Protein AF-0000000082831190 (afdb_homodimer)

Structure (mmCIF, N/CA/C/O backbone):
data_AF-0000000082831190-model_v1
#
loop_
_entity.id
_entity.type
_entity.pdbx_description
1 polymer 'DNA-binding transcriptional activator DecR'
#
loop_
_atom_site.group_PDB
_atom_site.id
_atom_site.type_symbol
_atom_site.label_atom_id
_atom_site.label_alt_id
_atom_site.label_comp_id
_atom_site.label_asym_id
_atom_site.label_entity_id
_atom_site.label_seq_id
_atom_site.pdbx_PDB_ins_code
_atom_site.Cartn_x
_atom_site.Cartn_y
_atom_site.Cartn_z
_atom_site.occupancy
_atom_site.B_iso_or_equiv
_atom_site.auth_seq_id
_atom_site.auth_comp_id
_atom_site.auth_asym_id
_atom_site.auth_atom_id
_atom_site.pdbx_PDB_model_num
ATOM 1 N N . MET A 1 1 ? 14.531 15.773 -10.727 1 67.56 1 MET A N 1
ATOM 2 C CA . MET A 1 1 ? 15 16.562 -9.594 1 67.56 1 MET A CA 1
ATOM 3 C C . MET A 1 1 ? 16.047 15.789 -8.789 1 67.56 1 MET A C 1
ATOM 5 O O . MET A 1 1 ? 15.914 14.578 -8.602 1 67.56 1 MET A O 1
ATOM 9 N N . GLU A 1 2 ? 17.109 16.469 -8.578 1 87.44 2 GLU A N 1
ATOM 10 C CA . GLU A 1 2 ? 18.141 15.836 -7.758 1 87.44 2 GLU A CA 1
ATOM 11 C C . GLU A 1 2 ? 17.859 16.031 -6.27 1 87.44 2 GLU A C 1
ATOM 13 O O . GLU A 1 2 ? 17.719 17.156 -5.801 1 87.44 2 GLU A O 1
ATOM 18 N N . LEU A 1 3 ? 17.625 14.977 -5.504 1 95.19 3 LEU A N 1
ATOM 19 C CA . LEU A 1 3 ? 17.344 15.008 -4.07 1 95.19 3 LEU A CA 1
ATOM 20 C C . LEU A 1 3 ? 18.641 14.945 -3.264 1 95.19 3 LEU A C 1
ATOM 22 O O . LEU A 1 3 ? 19.531 14.148 -3.568 1 95.19 3 LEU A O 1
ATOM 26 N N . ASP A 1 4 ? 18.75 15.82 -2.346 1 95.06 4 ASP A N 1
ATOM 27 C CA . ASP A 1 4 ? 19.922 15.719 -1.466 1 95.06 4 ASP A CA 1
ATOM 28 C C . ASP A 1 4 ? 19.578 14.953 -0.189 1 95.06 4 ASP A C 1
ATOM 30 O O . ASP A 1 4 ? 18.484 14.406 -0.064 1 95.06 4 ASP A O 1
ATOM 34 N N . ASP A 1 5 ? 20.531 14.906 0.715 1 95.44 5 ASP A N 1
ATOM 35 C CA . ASP A 1 5 ? 20.391 14.086 1.912 1 95.44 5 ASP A CA 1
ATOM 36 C C . ASP A 1 5 ? 19.234 14.578 2.787 1 95.44 5 ASP A C 1
ATOM 38 O O . ASP A 1 5 ? 18.531 13.781 3.4 1 95.44 5 ASP A O 1
ATOM 42 N N . PHE A 1 6 ? 19.094 15.859 2.857 1 96.56 6 PHE A N 1
ATOM 43 C CA . PHE A 1 6 ? 18.016 16.406 3.666 1 96.56 6 PHE A CA 1
ATOM 44 C C . PHE A 1 6 ? 16.656 16.031 3.088 1 96.56 6 PHE A C 1
ATOM 46 O O . PHE A 1 6 ? 15.727 15.688 3.828 1 96.56 6 PHE A O 1
ATOM 53 N N . ASP A 1 7 ? 16.547 16.125 1.741 1 97.62 7 ASP A N 1
ATOM 54 C CA . ASP A 1 7 ? 15.305 15.727 1.085 1 97.62 7 ASP A CA 1
ATOM 55 C C . ASP A 1 7 ? 14.938 14.289 1.432 1 97.62 7 ASP A C 1
ATOM 57 O O . ASP A 1 7 ? 13.781 13.992 1.74 1 97.62 7 ASP A O 1
ATOM 61 N N . LEU A 1 8 ? 15.945 13.461 1.396 1 97.81 8 LEU A N 1
ATOM 62 C CA . LEU A 1 8 ? 15.727 12.039 1.659 1 97.81 8 LEU A CA 1
ATOM 63 C C . LEU A 1 8 ? 15.297 11.82 3.104 1 97.81 8 LEU A C 1
ATOM 65 O O . LEU A 1 8 ? 14.398 11.008 3.369 1 97.81 8 LEU A O 1
ATOM 69 N N . GLN A 1 9 ? 15.883 12.484 4.004 1 97.62 9 GLN A N 1
ATOM 70 C CA . GLN A 1 9 ? 15.516 12.367 5.41 1 97.62 9 GLN A CA 1
ATOM 71 C C . GLN A 1 9 ? 14.094 12.875 5.648 1 97.62 9 GLN A C 1
ATOM 73 O O . GLN A 1 9 ? 13.352 12.297 6.445 1 97.62 9 GLN A O 1
ATOM 78 N N . ILE A 1 10 ? 13.781 13.93 4.984 1 98.25 10 ILE A N 1
ATOM 79 C CA . ILE A 1 10 ? 12.43 14.469 5.105 1 98.25 10 ILE A CA 1
ATOM 80 C C . ILE A 1 10 ? 11.422 13.461 4.57 1 98.25 10 ILE A C 1
ATOM 82 O O . ILE A 1 10 ? 10.398 13.203 5.207 1 98.25 10 ILE A O 1
ATOM 86 N N . LEU A 1 11 ? 11.734 12.883 3.428 1 98.5 11 LEU A N 1
ATOM 87 C CA . LEU A 1 11 ? 10.852 11.875 2.854 1 98.5 11 LEU A CA 1
ATOM 88 C C . LEU A 1 11 ? 10.68 10.695 3.805 1 98.5 11 LEU A C 1
ATOM 90 O O . LEU A 1 11 ? 9.578 10.156 3.938 1 98.5 11 LEU A O 1
ATOM 94 N N . GLN A 1 12 ? 11.773 10.312 4.426 1 98.06 12 GLN A N 1
ATOM 95 C CA . GLN A 1 12 ? 11.695 9.242 5.418 1 98.06 12 GLN A CA 1
ATOM 96 C C . GLN A 1 12 ? 10.742 9.617 6.551 1 98.06 12 GLN A C 1
ATOM 98 O O . GLN A 1 12 ? 9.906 8.805 6.953 1 98.06 12 GLN A O 1
ATOM 103 N N . SER A 1 13 ? 10.883 10.773 7.059 1 98 13 SER A N 1
ATOM 104 C CA . SER A 1 13 ? 10.023 11.25 8.133 1 98 13 SER A CA 1
ATOM 105 C C . SER A 1 13 ? 8.555 11.258 7.703 1 98 13 SER A C 1
ATOM 107 O O . SER A 1 13 ? 7.684 10.82 8.453 1 98 13 SER A O 1
ATOM 109 N N . LEU A 1 14 ? 8.305 11.711 6.496 1 98.38 14 LEU A N 1
ATOM 110 C CA . LEU A 1 14 ? 6.945 11.828 5.973 1 98.38 14 LEU A CA 1
ATOM 111 C C . LEU A 1 14 ? 6.32 10.453 5.785 1 98.38 14 LEU A C 1
ATOM 113 O O . LEU A 1 14 ? 5.109 10.281 5.973 1 98.38 14 LEU A O 1
ATOM 117 N N . GLN A 1 15 ? 7.086 9.43 5.414 1 98.69 15 GLN A N 1
ATOM 118 C CA . GLN A 1 15 ? 6.574 8.07 5.238 1 98.69 15 GLN A CA 1
ATOM 119 C C . GLN A 1 15 ? 6.176 7.461 6.578 1 98.69 15 GLN A C 1
ATOM 121 O O . GLN A 1 15 ? 5.309 6.582 6.633 1 98.69 15 GLN A O 1
ATOM 126 N N . GLU A 1 16 ? 6.836 7.961 7.598 1 98.06 16 GLU A N 1
ATOM 127 C CA . GLU A 1 16 ? 6.559 7.449 8.938 1 98.06 16 GLU A CA 1
ATOM 128 C C . GLU A 1 16 ? 5.316 8.102 9.531 1 98.06 16 GLU A C 1
ATOM 130 O O . GLU A 1 16 ? 4.477 7.426 10.125 1 98.06 16 GLU A O 1
ATOM 135 N N . ASP A 1 17 ? 5.262 9.352 9.406 1 98.5 17 ASP A N 1
ATOM 136 C CA . ASP A 1 17 ? 4.172 10.188 9.906 1 98.5 17 ASP A CA 1
ATOM 137 C C . ASP A 1 17 ? 4.137 11.523 9.18 1 98.5 17 ASP A C 1
ATOM 139 O O . ASP A 1 17 ? 4.988 12.391 9.414 1 98.5 17 ASP A O 1
ATOM 143 N N . ASN A 1 18 ? 3.064 11.703 8.422 1 98.56 18 ASN A N 1
ATOM 144 C CA . ASN A 1 18 ? 3.043 12.922 7.633 1 98.56 18 ASN A CA 1
ATOM 145 C C . ASN A 1 18 ? 2.193 14.008 8.297 1 98.56 18 ASN A C 1
ATOM 147 O O . ASN A 1 18 ? 1.832 14.992 7.652 1 98.56 18 ASN A O 1
ATOM 151 N N . GLN A 1 19 ? 1.875 13.773 9.523 1 97.31 19 GLN A N 1
ATOM 152 C CA . GLN A 1 19 ? 1.148 14.781 10.289 1 97.31 19 GLN A CA 1
ATOM 153 C C . GLN A 1 19 ? 2.102 15.625 11.133 1 97.31 19 GLN A C 1
ATOM 155 O O . GLN A 1 19 ? 1.688 16.609 11.742 1 97.31 19 GLN A O 1
ATOM 160 N N . ARG A 1 20 ? 3.383 15.234 11.18 1 97.06 20 ARG A N 1
ATOM 161 C CA . ARG A 1 20 ? 4.359 16.047 11.898 1 97.06 20 ARG A CA 1
ATOM 162 C C . ARG A 1 20 ? 4.406 17.469 11.336 1 97.06 20 ARG A C 1
ATOM 164 O O . ARG A 1 20 ? 4.344 17.672 10.117 1 97.06 20 ARG A O 1
ATOM 171 N N . THR A 1 21 ? 4.562 18.391 12.258 1 96.44 21 THR A N 1
ATOM 172 C CA . THR A 1 21 ? 4.742 19.766 11.828 1 96.44 21 THR A CA 1
ATOM 173 C C . THR A 1 21 ? 6.125 19.969 11.211 1 96.44 21 THR A C 1
ATOM 175 O O . THR A 1 21 ? 7.016 19.141 11.398 1 96.44 21 THR A O 1
ATOM 178 N N . SER A 1 22 ? 6.199 21.078 10.477 1 96.88 22 SER A N 1
ATOM 179 C CA . SER A 1 22 ? 7.508 21.391 9.93 1 96.88 22 SER A CA 1
ATOM 180 C C . SER A 1 22 ? 8.555 21.547 11.031 1 96.88 22 SER A C 1
ATOM 182 O O . SER A 1 22 ? 9.719 21.203 10.836 1 96.88 22 SER A O 1
ATOM 184 N N . GLN A 1 23 ? 8.133 22.062 12.195 1 97.56 23 GLN A N 1
ATOM 185 C CA . GLN A 1 23 ? 9.031 22.188 13.336 1 97.56 23 GLN A CA 1
ATOM 186 C C . GLN A 1 23 ? 9.523 20.828 13.82 1 97.56 23 GLN A C 1
ATOM 188 O O . GLN A 1 23 ? 10.719 20.641 14.062 1 97.56 23 GLN A O 1
ATOM 193 N N . GLU A 1 24 ? 8.656 19.891 13.961 1 97.94 24 GLU A N 1
ATOM 194 C CA . GLU A 1 24 ? 8.992 18.547 14.422 1 97.94 24 GLU A CA 1
ATOM 195 C C . GLU A 1 24 ? 9.922 17.859 13.43 1 97.94 24 GLU A C 1
ATOM 197 O O . GLU A 1 24 ? 10.883 17.188 13.836 1 97.94 24 GLU A O 1
ATOM 202 N N . VAL A 1 25 ? 9.617 18 12.156 1 98.06 25 VAL A N 1
ATOM 203 C CA . VAL A 1 25 ? 10.453 17.391 11.133 1 98.06 25 VAL A CA 1
ATOM 204 C C . VAL A 1 25 ? 11.844 18.031 11.148 1 98.06 25 VAL A C 1
ATOM 206 O O . VAL A 1 25 ? 12.859 17.328 11.055 1 98.06 25 VAL A O 1
ATOM 209 N N . ALA A 1 26 ? 11.867 19.344 11.25 1 97.88 26 ALA A N 1
ATOM 210 C CA . ALA A 1 26 ? 13.125 20.094 11.273 1 97.88 26 ALA A CA 1
ATOM 211 C C . ALA A 1 26 ? 14.023 19.594 12.398 1 97.88 26 ALA A C 1
ATOM 213 O O . ALA A 1 26 ? 15.234 19.453 12.219 1 97.88 26 ALA A O 1
ATOM 214 N N . GLU A 1 27 ? 13.461 19.344 13.547 1 97.19 27 GLU A N 1
ATOM 215 C CA . GLU A 1 27 ? 14.211 18.844 14.695 1 97.19 27 GLU A CA 1
ATOM 216 C C . GLU A 1 27 ? 14.836 17.484 14.406 1 97.19 27 GLU A C 1
ATOM 218 O O . GLU A 1 27 ? 15.938 17.172 14.859 1 97.19 27 GLU A O 1
ATOM 223 N N . ARG A 1 28 ? 14.18 16.719 13.617 1 95.62 28 ARG A N 1
ATOM 224 C CA . ARG A 1 28 ? 14.633 15.367 13.312 1 95.62 28 ARG A CA 1
ATOM 225 C C . ARG A 1 28 ? 15.727 15.375 12.258 1 95.62 28 ARG A C 1
ATOM 227 O O . ARG A 1 28 ? 16.594 14.492 12.242 1 95.62 28 ARG A O 1
ATOM 234 N N . VAL A 1 29 ? 15.719 16.328 11.359 1 95.75 29 VAL A N 1
ATOM 235 C CA . VAL A 1 29 ? 16.609 16.25 10.211 1 95.75 29 VAL A CA 1
ATOM 236 C C . VAL A 1 29 ? 17.672 17.359 10.312 1 95.75 29 VAL A C 1
ATOM 238 O O . VAL A 1 29 ? 18.531 17.484 9.43 1 95.75 29 VAL A O 1
ATOM 241 N N . ASN A 1 30 ? 17.641 18.219 11.328 1 95.06 30 ASN A N 1
ATOM 242 C CA . ASN A 1 30 ? 18.609 19.266 11.617 1 95.06 30 ASN A CA 1
ATOM 243 C C . ASN A 1 30 ? 18.578 20.359 10.555 1 95.06 30 ASN A C 1
ATOM 245 O O . ASN A 1 30 ? 19.609 20.719 9.992 1 95.06 30 ASN A O 1
ATOM 249 N N . LEU A 1 31 ? 17.422 20.812 10.32 1 96.88 31 LEU A N 1
ATOM 250 C CA . LEU A 1 31 ? 17.156 21.984 9.492 1 96.88 31 LEU A CA 1
ATOM 251 C C . LEU A 1 31 ? 16.312 23.016 10.242 1 96.88 31 LEU A C 1
ATOM 253 O O . LEU A 1 31 ? 15.836 22.734 11.352 1 96.88 31 LEU A O 1
ATOM 257 N N . SER A 1 32 ? 16.297 24.203 9.633 1 97.44 32 SER A N 1
ATOM 258 C CA . SER A 1 32 ? 15.336 25.156 10.156 1 97.44 32 SER A CA 1
ATOM 259 C C . SER A 1 32 ? 13.914 24.797 9.742 1 97.44 32 SER A C 1
ATOM 261 O O . SER A 1 32 ? 13.703 24.188 8.688 1 97.44 32 SER A O 1
ATOM 263 N N . PRO A 1 33 ? 12.945 25.203 10.578 1 97.69 33 PRO A N 1
ATOM 264 C CA . PRO A 1 33 ? 11.555 24.922 10.211 1 97.69 33 PRO A CA 1
ATOM 265 C C . PRO A 1 33 ? 11.172 25.531 8.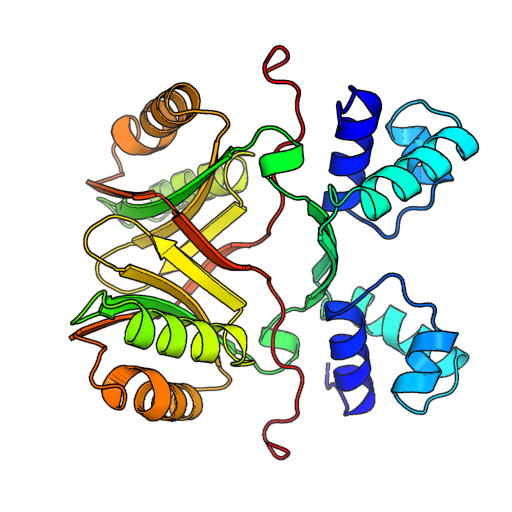859 1 97.69 33 PRO A C 1
ATOM 267 O O . PRO A 1 33 ? 10.445 24.906 8.086 1 97.69 33 PRO A O 1
ATOM 270 N N . VAL A 1 34 ? 11.656 26.688 8.555 1 97.56 34 VAL A N 1
ATOM 271 C CA . VAL A 1 34 ? 11.328 27.375 7.305 1 97.56 34 VAL A CA 1
ATOM 272 C C . VAL A 1 34 ? 11.906 26.594 6.125 1 97.56 34 VAL A C 1
ATOM 274 O O . VAL A 1 34 ? 11.219 26.359 5.125 1 97.56 34 VAL A O 1
ATOM 277 N N . SER A 1 35 ? 13.156 26.188 6.238 1 97.31 35 SER A N 1
ATOM 278 C CA . SER A 1 35 ? 13.805 25.375 5.203 1 97.31 35 SER A CA 1
ATOM 279 C C . SER A 1 35 ? 13.086 24.047 5.004 1 97.31 35 SER A C 1
ATOM 281 O O . SER A 1 35 ? 12.891 23.609 3.869 1 97.31 35 SER A O 1
ATOM 283 N N . CYS A 1 36 ? 12.719 23.438 6.113 1 97.62 36 CYS A N 1
ATOM 284 C CA . CYS A 1 36 ? 12.016 22.156 6.062 1 97.62 36 CYS A CA 1
ATOM 285 C C . CYS A 1 36 ? 10.664 22.312 5.367 1 97.62 36 CYS A C 1
ATOM 287 O O . CYS A 1 36 ? 10.297 21.484 4.527 1 97.62 36 CYS A O 1
ATOM 289 N N . LEU A 1 37 ? 9.969 23.344 5.703 1 97.69 37 LEU A N 1
ATOM 290 C CA . LEU A 1 37 ? 8.656 23.594 5.102 1 97.69 37 LEU A CA 1
ATOM 291 C C . LEU A 1 37 ? 8.781 23.766 3.594 1 97.69 37 LEU A C 1
ATOM 293 O O . LEU A 1 37 ? 7.992 23.203 2.832 1 97.69 37 LEU A O 1
ATOM 297 N N . ARG A 1 38 ? 9.711 24.516 3.178 1 97.94 38 ARG A N 1
ATOM 298 C CA . ARG A 1 38 ? 9.945 24.75 1.757 1 97.94 38 ARG A CA 1
ATOM 299 C C . ARG A 1 38 ? 10.266 23.453 1.033 1 97.94 38 ARG A C 1
ATOM 301 O O . ARG A 1 38 ? 9.742 23.188 -0.055 1 97.94 38 ARG A O 1
ATOM 308 N N . ARG A 1 39 ? 11.07 22.703 1.603 1 97.81 39 ARG A N 1
ATOM 309 C CA . ARG A 1 39 ? 11.469 21.438 0.995 1 97.81 39 ARG A CA 1
ATOM 310 C C . ARG A 1 39 ? 10.289 20.469 0.929 1 97.81 39 ARG A C 1
ATOM 312 O O . ARG A 1 39 ? 10.094 19.781 -0.08 1 97.81 39 ARG A O 1
ATOM 319 N N . MET A 1 40 ? 9.547 20.344 2.01 1 98 40 MET A N 1
ATOM 320 C CA . MET A 1 40 ? 8.367 19.484 2.008 1 98 40 MET A CA 1
ATOM 321 C C . MET A 1 40 ? 7.414 19.875 0.885 1 98 40 MET A C 1
ATOM 323 O O . MET A 1 40 ? 6.902 19 0.174 1 98 40 MET A O 1
ATOM 327 N N . LYS A 1 41 ? 7.215 21.156 0.73 1 97.81 41 LYS A N 1
ATOM 328 C CA . LYS A 1 41 ? 6.355 21.656 -0.338 1 97.81 41 LYS A CA 1
ATOM 329 C C . LYS A 1 41 ? 6.91 21.281 -1.71 1 97.81 41 LYS A C 1
ATOM 331 O O . LYS A 1 41 ? 6.176 20.812 -2.576 1 97.81 41 LYS A O 1
ATOM 336 N N . ARG A 1 42 ? 8.148 21.484 -1.944 1 97.88 42 ARG A N 1
ATOM 337 C CA . ARG A 1 42 ? 8.805 21.172 -3.209 1 97.88 42 ARG A CA 1
ATOM 338 C C . ARG A 1 42 ? 8.695 19.672 -3.518 1 97.88 42 ARG A C 1
ATOM 340 O O . ARG A 1 42 ? 8.453 19.297 -4.664 1 97.88 42 ARG A O 1
ATOM 347 N N . LEU A 1 43 ? 8.922 18.844 -2.514 1 98.12 43 LEU A N 1
ATOM 348 C CA . LEU A 1 43 ? 8.867 17.391 -2.682 1 98.12 43 LEU A CA 1
ATOM 349 C C . LEU A 1 43 ? 7.469 16.953 -3.109 1 98.12 43 LEU A C 1
ATOM 351 O O . LEU A 1 43 ? 7.328 16.031 -3.912 1 98.12 43 LEU A O 1
ATOM 355 N N . ARG A 1 44 ? 6.457 17.594 -2.623 1 98 44 ARG A N 1
ATOM 356 C CA . ARG A 1 44 ? 5.082 17.281 -3.006 1 98 44 ARG A CA 1
ATOM 357 C C . ARG A 1 44 ? 4.773 17.797 -4.406 1 98 44 ARG A C 1
ATOM 359 O O . ARG A 1 44 ? 4.195 17.094 -5.227 1 98 44 ARG A O 1
ATOM 366 N N . GLU A 1 45 ? 5.246 18.984 -4.754 1 97.38 45 GLU A N 1
ATOM 367 C CA . GLU A 1 45 ? 4.953 19.609 -6.035 1 97.38 45 GLU A CA 1
ATOM 368 C C . GLU A 1 45 ? 5.73 18.953 -7.168 1 97.38 45 GLU A C 1
ATOM 370 O O . GLU A 1 45 ? 5.277 18.953 -8.32 1 97.38 45 GLU A O 1
ATOM 375 N N . SER A 1 46 ? 6.883 18.391 -6.855 1 96.94 46 SER A N 1
ATOM 376 C CA . SER A 1 46 ? 7.738 17.781 -7.871 1 96.94 46 SER A CA 1
ATOM 377 C C . SER A 1 46 ? 7.242 16.391 -8.25 1 96.94 46 SER A C 1
ATOM 379 O O . SER A 1 46 ? 7.719 15.797 -9.219 1 96.94 46 SER A O 1
ATOM 381 N N . GLY A 1 47 ? 6.359 15.812 -7.395 1 97.12 47 GLY A N 1
ATOM 382 C CA . GLY A 1 47 ? 5.871 14.469 -7.656 1 97.12 47 GLY A CA 1
ATOM 383 C C . GLY A 1 47 ? 6.648 13.398 -6.922 1 97.12 47 GLY A C 1
ATOM 384 O O . GLY A 1 47 ? 6.375 12.203 -7.078 1 97.12 47 GLY A O 1
ATOM 385 N N . ALA A 1 48 ? 7.688 13.773 -6.125 1 98.12 48 ALA A N 1
ATOM 386 C CA . ALA A 1 48 ? 8.375 12.805 -5.285 1 98.12 48 ALA A CA 1
ATOM 387 C C . ALA A 1 48 ? 7.422 12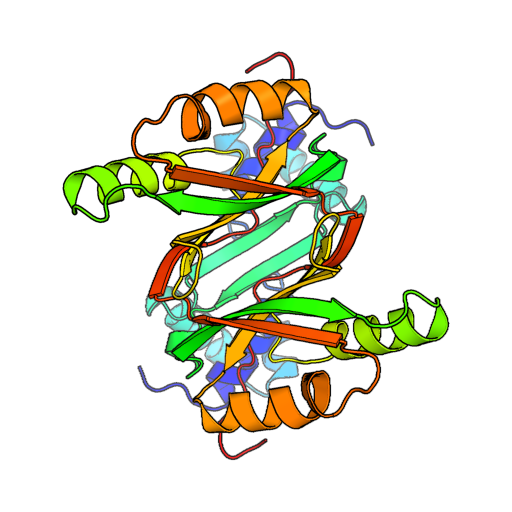.18 -4.27 1 98.12 48 ALA A C 1
ATOM 389 O O . ALA A 1 48 ? 7.605 11.031 -3.863 1 98.12 48 ALA A O 1
ATOM 390 N N . VAL A 1 49 ? 6.547 12.992 -3.896 1 98.5 49 VAL A N 1
ATOM 391 C CA . VAL A 1 49 ? 5.434 12.492 -3.098 1 98.5 49 VAL A CA 1
ATOM 392 C C . VAL A 1 49 ? 4.199 12.32 -3.98 1 98.5 49 VAL A C 1
ATOM 394 O O . VAL A 1 49 ? 3.707 13.281 -4.57 1 98.5 49 VAL A O 1
ATOM 397 N N . LEU A 1 50 ? 3.689 11.117 -4.023 1 98.19 50 LEU A N 1
ATOM 398 C CA . LEU A 1 50 ? 2.557 10.797 -4.887 1 98.19 50 LEU A CA 1
ATOM 399 C C . LEU A 1 50 ? 1.24 11.188 -4.219 1 98.19 50 LEU A C 1
ATOM 401 O O . LEU A 1 50 ? 0.238 11.414 -4.902 1 98.19 50 LEU A O 1
ATOM 405 N N . GLY A 1 51 ? 1.23 11.211 -2.906 1 98.44 51 GLY A N 1
ATOM 406 C CA . GLY A 1 51 ? 0.046 11.555 -2.137 1 98.44 51 GLY A CA 1
ATOM 407 C C . GLY A 1 51 ? 0.26 11.461 -0.639 1 98.44 51 GLY A C 1
ATOM 408 O O . GLY A 1 51 ? 1.229 10.852 -0.181 1 98.44 51 GLY A O 1
ATOM 409 N N . ASP A 1 52 ? -0.58 12.148 0.105 1 98.75 52 ASP A N 1
ATOM 410 C CA . ASP A 1 52 ? -0.664 12.094 1.562 1 98.75 52 ASP A CA 1
ATOM 411 C C . ASP A 1 52 ? -1.968 11.438 2.012 1 98.75 52 ASP A C 1
ATOM 413 O O . ASP A 1 52 ? -3.053 11.961 1.751 1 98.75 52 ASP A O 1
ATOM 417 N N . VAL A 1 53 ? -1.781 10.281 2.738 1 98.88 53 VAL A N 1
ATOM 418 C CA . VAL A 1 53 ? -2.998 9.508 2.945 1 98.88 53 VAL A CA 1
ATOM 419 C C . VAL A 1 53 ? -3.031 8.969 4.375 1 98.88 53 VAL A C 1
ATOM 421 O O . VAL A 1 53 ? -1.997 8.898 5.043 1 98.88 53 VAL A O 1
ATOM 424 N N . SER A 1 54 ? -4.238 8.656 4.801 1 98.81 54 SER A N 1
ATOM 425 C CA . SER A 1 54 ? -4.426 7.812 5.977 1 98.81 54 SER A CA 1
ATOM 426 C C . SER A 1 54 ? -4.598 6.348 5.582 1 98.81 54 SER A C 1
ATOM 428 O O . SER A 1 54 ? -5.281 6.043 4.602 1 98.81 54 SER A O 1
ATOM 430 N N . VAL A 1 55 ? -3.902 5.508 6.27 1 98.81 55 VAL A N 1
ATOM 431 C CA . VAL A 1 55 ? -4.082 4.07 6.102 1 98.81 55 VAL A CA 1
ATOM 432 C C . VAL A 1 55 ? -5.176 3.572 7.043 1 98.81 55 VAL A C 1
ATOM 434 O O . VAL A 1 55 ? -5.004 3.58 8.266 1 98.81 55 VAL A O 1
ATOM 437 N N . VAL A 1 56 ? -6.262 3.125 6.434 1 98.62 56 VAL A N 1
ATOM 438 C CA . VAL A 1 56 ? -7.418 2.682 7.207 1 98.62 56 VAL A CA 1
ATOM 439 C C . VAL A 1 56 ? -7.324 1.179 7.461 1 98.62 56 VAL A C 1
ATOM 441 O O . VAL A 1 56 ? -6.965 0.413 6.562 1 98.62 56 VAL A O 1
ATOM 444 N N . ASP A 1 57 ? -7.625 0.798 8.688 1 97.88 57 ASP A N 1
ATOM 445 C CA . ASP A 1 57 ? -7.734 -0.625 8.992 1 97.88 57 ASP A CA 1
ATOM 446 C C . ASP A 1 57 ? -8.922 -1.253 8.273 1 97.88 57 ASP A C 1
ATOM 448 O O . ASP A 1 57 ? -10.078 -0.918 8.555 1 97.88 57 ASP A O 1
ATOM 452 N N . PRO A 1 58 ? -8.609 -2.189 7.387 1 97.69 58 PRO A N 1
ATOM 453 C CA . PRO A 1 58 ? -9.742 -2.795 6.676 1 97.69 58 PRO A CA 1
ATOM 454 C C . PRO A 1 58 ? -10.797 -3.363 7.621 1 97.69 58 PRO A C 1
ATOM 456 O O . PRO A 1 58 ? -12 -3.209 7.379 1 97.69 58 PRO A O 1
ATOM 459 N N . ALA A 1 59 ? -10.422 -3.963 8.695 1 95.5 59 ALA A N 1
ATOM 460 C CA . ALA A 1 59 ? -11.352 -4.59 9.633 1 95.5 59 ALA A CA 1
ATOM 461 C C . ALA A 1 59 ? -12.258 -3.549 10.273 1 95.5 59 ALA A C 1
ATOM 463 O O . ALA A 1 59 ? -13.43 -3.83 10.562 1 95.5 59 ALA A O 1
ATOM 464 N N . ALA A 1 60 ? -11.789 -2.398 10.461 1 96.25 60 ALA A N 1
ATOM 465 C CA . ALA A 1 60 ? -12.555 -1.338 11.109 1 96.25 60 ALA A CA 1
ATOM 466 C C . ALA A 1 60 ? -13.727 -0.896 10.242 1 96.25 60 ALA A C 1
ATOM 468 O O . ALA A 1 60 ? -14.703 -0.325 10.742 1 96.25 60 ALA A O 1
ATOM 469 N N . VAL A 1 61 ? -13.594 -1.157 8.953 1 96.81 61 VAL A N 1
ATOM 470 C CA . VAL A 1 61 ? -14.648 -0.69 8.055 1 96.81 61 VAL A CA 1
ATOM 471 C C . VAL A 1 61 ? -15.367 -1.886 7.434 1 96.81 61 VAL A C 1
ATOM 473 O O . VAL A 1 61 ? -15.961 -1.769 6.363 1 96.81 61 VAL A O 1
ATOM 476 N N . GLY A 1 62 ? -15.242 -2.996 7.977 1 95.5 62 GLY A N 1
ATOM 477 C CA . GLY A 1 62 ? -16 -4.176 7.59 1 95.5 62 GLY A CA 1
ATOM 478 C C . GLY A 1 62 ? -15.43 -4.879 6.371 1 95.5 62 GLY A C 1
ATOM 479 O O . GLY A 1 62 ? -16.156 -5.547 5.633 1 95.5 62 GLY A O 1
ATOM 480 N N . ARG A 1 63 ? -14.234 -4.605 6.078 1 96.5 63 ARG A N 1
ATOM 481 C CA . ARG A 1 63 ? -13.531 -5.305 5.008 1 96.5 63 ARG A CA 1
ATOM 482 C C . ARG A 1 63 ? -12.633 -6.402 5.566 1 96.5 63 ARG A C 1
ATOM 484 O O . ARG A 1 63 ? -11.406 -6.32 5.461 1 96.5 63 ARG A O 1
ATOM 491 N N . ASP A 1 64 ? -13.18 -7.484 5.957 1 95.88 64 ASP A N 1
ATOM 492 C CA . ASP A 1 64 ? -12.523 -8.453 6.824 1 95.88 64 ASP A CA 1
ATOM 493 C C . ASP A 1 64 ? -11.656 -9.414 6.02 1 95.88 64 ASP A C 1
ATOM 495 O O . ASP A 1 64 ? -10.797 -10.102 6.574 1 95.88 64 ASP A O 1
ATOM 499 N N . ILE A 1 65 ? -11.93 -9.445 4.773 1 98.19 65 ILE A N 1
ATOM 500 C CA . ILE A 1 65 ? -11.211 -10.43 3.975 1 98.19 65 ILE A CA 1
ATOM 501 C C . ILE A 1 65 ? -10.289 -9.727 2.984 1 98.19 65 ILE A C 1
ATOM 503 O O . ILE A 1 65 ? -10.742 -8.914 2.168 1 98.19 65 ILE A O 1
ATOM 507 N N . MET A 1 66 ? -9.047 -9.977 3.127 1 98.75 66 MET A N 1
ATOM 508 C CA . MET A 1 66 ? -8.062 -9.547 2.139 1 98.75 66 MET A CA 1
ATOM 509 C C . MET A 1 66 ? -7.559 -10.734 1.323 1 98.75 66 MET A C 1
ATOM 511 O O . MET A 1 66 ? -7.367 -11.828 1.861 1 98.75 66 MET A O 1
ATOM 515 N N . MET A 1 67 ? -7.316 -10.477 0.037 1 98.62 67 MET A N 1
ATOM 516 C CA . MET A 1 67 ? -6.863 -11.539 -0.858 1 98.62 67 MET A CA 1
ATOM 517 C C . MET A 1 67 ? -5.84 -11.008 -1.858 1 98.62 67 MET A C 1
ATOM 519 O O . MET A 1 67 ? -5.836 -9.82 -2.174 1 98.62 67 MET A O 1
ATOM 523 N N . VAL A 1 68 ? -5.02 -11.938 -2.262 1 98.81 68 VAL A N 1
ATOM 524 C CA . VAL A 1 68 ? -4.191 -11.727 -3.447 1 98.81 68 VAL A CA 1
ATOM 525 C C . VAL A 1 68 ? -4.684 -12.625 -4.582 1 98.81 68 VAL A C 1
ATOM 527 O O . VAL A 1 68 ? -4.891 -13.82 -4.387 1 98.81 68 VAL A O 1
ATOM 530 N N . VAL A 1 69 ? -4.883 -12.008 -5.719 1 98.62 69 VAL A N 1
ATOM 531 C CA . VAL A 1 69 ? -5.309 -12.781 -6.883 1 98.62 69 VAL A CA 1
ATOM 532 C C . VAL A 1 69 ? -4.227 -12.727 -7.957 1 98.62 69 VAL A C 1
ATOM 534 O O . VAL A 1 69 ? -3.791 -11.648 -8.359 1 98.62 69 VAL A O 1
ATOM 537 N N . LEU A 1 70 ? -3.76 -13.906 -8.344 1 98.5 70 LEU A N 1
ATOM 538 C CA . LEU A 1 70 ? -2.848 -14.055 -9.477 1 98.5 70 LEU A CA 1
ATOM 539 C C . LEU A 1 70 ? -3.617 -14.289 -10.766 1 98.5 70 LEU A C 1
ATOM 541 O O . LEU A 1 70 ? -4.355 -15.273 -10.883 1 98.5 70 LEU A O 1
ATOM 545 N N . VAL A 1 71 ? -3.402 -13.398 -11.781 1 98 71 VAL A N 1
ATOM 546 C CA . VAL A 1 71 ? -4.254 -13.43 -12.961 1 98 71 VAL A CA 1
ATOM 547 C C . VAL A 1 71 ? -3.395 -13.633 -14.211 1 98 71 VAL A C 1
ATOM 549 O O . VAL A 1 71 ? -2.383 -12.953 -14.398 1 98 71 VAL A O 1
ATOM 552 N N . SER A 1 72 ? -3.793 -14.586 -14.992 1 97.38 72 SER A N 1
ATOM 553 C CA . SER A 1 72 ? -3.223 -14.797 -16.312 1 97.38 72 SER A CA 1
ATOM 554 C C . SER A 1 72 ? -4.242 -14.5 -17.406 1 97.38 72 SER A C 1
ATOM 556 O O . SER A 1 72 ? -5.387 -14.953 -17.344 1 97.38 72 SER A O 1
ATOM 558 N N . LEU A 1 73 ? -3.805 -13.789 -18.391 1 95.88 73 LEU A N 1
ATOM 559 C CA . LEU A 1 73 ? -4.699 -13.414 -19.484 1 95.88 73 LEU A CA 1
ATOM 560 C C . LEU A 1 73 ? -4.48 -14.312 -20.688 1 95.88 73 LEU A C 1
ATOM 562 O O . LEU A 1 73 ? -3.424 -14.93 -20.828 1 95.88 73 LEU A O 1
ATOM 566 N N . GLU A 1 74 ? -5.512 -14.375 -21.562 1 92.44 74 GLU A N 1
ATOM 567 C CA . GLU A 1 74 ? -5.445 -15.125 -22.812 1 92.44 74 GLU A CA 1
ATOM 568 C C . GLU A 1 74 ? -4.602 -14.391 -23.859 1 92.44 74 GLU A C 1
ATOM 570 O O . GLU A 1 74 ? -3.82 -15.016 -24.578 1 92.44 74 GLU A O 1
ATOM 575 N N . SER A 1 75 ? -4.938 -13.203 -23.969 1 85.88 75 SER A N 1
ATOM 576 C CA . SER A 1 75 ? -4.305 -12.383 -24.984 1 85.88 75 SER A CA 1
ATOM 577 C C . SER A 1 75 ? -3.703 -11.117 -24.391 1 85.88 75 SER A C 1
ATOM 579 O O . SER A 1 75 ? -4.293 -10.5 -23.5 1 85.88 75 SER A O 1
ATOM 581 N N . GLU A 1 76 ? -2.576 -10.805 -24.891 1 79.12 76 GLU A N 1
ATOM 582 C CA . GLU A 1 76 ? -1.896 -9.602 -24.422 1 79.12 76 GLU A CA 1
ATOM 583 C C . GLU A 1 76 ? -2.098 -8.445 -25.391 1 79.12 76 GLU A C 1
ATOM 585 O O . GLU A 1 76 ? -1.4 -7.43 -25.297 1 79.12 76 GLU A O 1
ATOM 590 N N . ARG A 1 77 ? -3.156 -8.688 -26.172 1 83.81 77 ARG A N 1
ATOM 591 C CA . ARG A 1 77 ? -3.473 -7.582 -27.078 1 83.81 77 ARG A CA 1
ATOM 592 C C .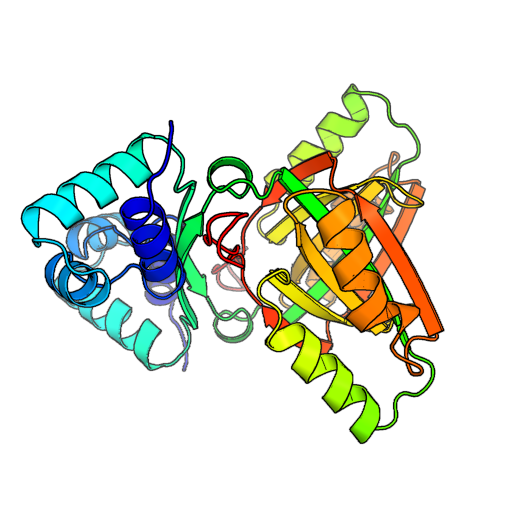 ARG A 1 77 ? -3.77 -6.309 -26.297 1 83.81 77 ARG A C 1
ATOM 594 O O . ARG A 1 77 ? -4.422 -6.355 -25.25 1 83.81 77 ARG A O 1
ATOM 601 N N . ALA A 1 78 ? -3.416 -5.199 -26.875 1 83.38 78 ALA A N 1
ATOM 602 C CA . ALA A 1 78 ? -3.414 -3.904 -26.188 1 83.38 78 ALA A CA 1
ATOM 603 C C . ALA A 1 78 ? -4.82 -3.521 -25.734 1 83.38 78 ALA A C 1
ATOM 605 O O . ALA A 1 78 ? -5.012 -3.043 -24.625 1 83.38 78 ALA A O 1
ATOM 606 N N . ASP A 1 79 ? -5.781 -3.723 -26.578 1 87 79 ASP A N 1
ATOM 607 C CA . ASP A 1 79 ? -7.145 -3.311 -26.25 1 87 79 ASP A CA 1
ATOM 608 C C . ASP A 1 79 ? -7.699 -4.121 -25.094 1 87 79 ASP A C 1
ATOM 610 O O . ASP A 1 79 ? -8.391 -3.58 -24.219 1 87 79 ASP A O 1
ATOM 614 N N . LYS A 1 80 ? -7.445 -5.363 -25.094 1 87.31 80 LYS A N 1
ATOM 615 C CA . LYS A 1 80 ? -7.934 -6.23 -24.031 1 87.31 80 LYS A CA 1
ATOM 616 C C . LYS A 1 80 ? -7.191 -5.961 -22.719 1 87.31 80 LYS A C 1
ATOM 618 O O . LYS A 1 80 ? -7.797 -5.957 -21.656 1 87.31 80 LYS A O 1
ATOM 623 N N . LEU A 1 81 ? -5.98 -5.777 -22.875 1 91.5 81 LEU A N 1
ATOM 624 C CA . LEU A 1 81 ? -5.172 -5.418 -21.719 1 91.5 81 LEU A CA 1
ATOM 625 C C . LEU A 1 81 ? -5.672 -4.125 -21.078 1 91.5 81 LEU A C 1
ATOM 627 O O . LEU A 1 81 ? -5.832 -4.043 -19.859 1 91.5 81 LEU A O 1
ATOM 631 N N . ASP A 1 82 ? -5.926 -3.186 -21.906 1 93.88 82 ASP A N 1
ATOM 632 C CA . ASP A 1 82 ? -6.379 -1.883 -21.422 1 93.88 82 ASP A CA 1
ATOM 633 C C . ASP A 1 82 ? -7.727 -1.996 -20.719 1 93.88 82 ASP A C 1
ATOM 635 O O . ASP A 1 82 ? -7.965 -1.326 -19.719 1 93.88 82 ASP A O 1
ATOM 639 N N . THR A 1 83 ? -8.594 -2.816 -21.234 1 93.38 83 THR A N 1
ATOM 640 C CA . THR A 1 83 ? -9.898 -3.029 -20.625 1 93.38 83 THR A CA 1
ATOM 641 C C . THR A 1 83 ? -9.75 -3.623 -19.219 1 93.38 83 THR A C 1
ATOM 643 O O . THR A 1 83 ? -10.383 -3.16 -18.281 1 93.38 83 THR A O 1
ATOM 646 N N . PHE A 1 84 ? -8.914 -4.59 -19.094 1 95.88 84 PHE A N 1
ATOM 647 C CA . PHE A 1 84 ? -8.672 -5.211 -17.797 1 95.88 84 PHE A CA 1
ATOM 648 C C . PHE A 1 84 ? -8.078 -4.207 -16.812 1 95.88 84 PHE A C 1
ATOM 650 O O . PHE A 1 84 ? -8.555 -4.07 -15.695 1 95.88 84 PHE A O 1
ATOM 657 N N . LYS A 1 85 ? -7.121 -3.484 -17.266 1 97.44 85 LYS A N 1
ATOM 658 C CA . LYS A 1 85 ? -6.453 -2.49 -16.422 1 97.44 85 LYS A CA 1
ATOM 659 C C . LYS A 1 85 ? -7.438 -1.43 -15.938 1 97.44 85 LYS A C 1
ATOM 661 O O . LYS A 1 85 ? -7.41 -1.04 -14.766 1 97.44 85 LYS A O 1
ATOM 666 N N . ARG A 1 86 ? -8.25 -0.987 -16.797 1 97.12 86 ARG A N 1
ATOM 667 C CA . ARG A 1 86 ? -9.242 0.024 -16.438 1 97.12 86 ARG A CA 1
ATOM 668 C C . ARG A 1 86 ? -10.195 -0.496 -15.367 1 97.12 86 ARG A C 1
ATOM 670 O O . ARG A 1 86 ? -10.531 0.225 -14.422 1 97.12 86 ARG A O 1
ATOM 677 N N . ALA A 1 87 ? -10.641 -1.713 -15.523 1 96.75 87 ALA A N 1
ATOM 678 C CA . ALA A 1 87 ? -11.531 -2.324 -14.539 1 96.75 87 ALA A CA 1
ATOM 679 C C . ALA A 1 87 ? -10.859 -2.404 -13.172 1 96.75 87 ALA A C 1
ATOM 681 O O . ALA A 1 87 ? -11.477 -2.064 -12.156 1 96.75 87 ALA A O 1
ATOM 682 N N . MET A 1 88 ? -9.578 -2.84 -13.164 1 98.06 88 MET A N 1
ATOM 683 C CA . MET A 1 88 ? -8.844 -2.967 -11.906 1 98.06 88 MET A CA 1
ATOM 684 C C . MET A 1 88 ? -8.602 -1.601 -11.273 1 98.06 88 MET A C 1
ATOM 686 O O . MET A 1 88 ? -8.703 -1.451 -10.055 1 98.06 88 MET A O 1
ATOM 690 N N . ARG A 1 89 ? -8.367 -0.61 -12.094 1 98 89 ARG A N 1
ATOM 691 C CA . ARG A 1 89 ? -8.102 0.741 -11.609 1 98 89 ARG A CA 1
ATOM 692 C C . ARG A 1 89 ? -9.336 1.34 -10.938 1 98 89 ARG A C 1
ATOM 694 O O . ARG A 1 89 ? -9.219 2.061 -9.945 1 98 89 ARG A O 1
ATOM 701 N N . ASN A 1 90 ? -10.453 0.985 -11.43 1 97.5 90 ASN A N 1
ATOM 702 C CA . ASN A 1 90 ? -11.672 1.679 -11.023 1 97.5 90 ASN A CA 1
ATOM 703 C C . ASN A 1 90 ? -12.414 0.919 -9.922 1 97.5 90 ASN A C 1
ATOM 705 O O . ASN A 1 90 ? -13.297 1.47 -9.273 1 97.5 90 ASN A O 1
ATOM 709 N N . ALA A 1 91 ? -12.109 -0.323 -9.703 1 97.62 91 ALA A N 1
ATOM 710 C CA . ALA A 1 91 ? -12.812 -1.132 -8.711 1 97.62 91 ALA A CA 1
ATOM 711 C C . ALA A 1 91 ? -12.406 -0.732 -7.297 1 97.62 91 ALA A C 1
ATOM 713 O O . ALA A 1 91 ? -11.227 -0.807 -6.938 1 97.62 91 ALA A O 1
ATOM 714 N N . PRO A 1 92 ? -13.383 -0.361 -6.434 1 96.75 92 PRO A N 1
ATOM 715 C CA . PRO A 1 92 ? -13.047 0.073 -5.074 1 96.75 92 PRO A CA 1
ATOM 716 C C . PRO A 1 92 ? -12.5 -1.061 -4.211 1 96.75 92 PRO A C 1
ATOM 718 O O . PRO A 1 92 ? -11.82 -0.809 -3.213 1 96.75 92 PRO A O 1
ATOM 721 N N . GLU A 1 93 ? -12.789 -2.303 -4.629 1 97.88 93 GLU A N 1
ATOM 722 C CA . GLU A 1 93 ? -12.32 -3.465 -3.879 1 97.88 93 GLU A CA 1
ATOM 723 C C . GLU A 1 93 ? -10.812 -3.637 -4.008 1 97.88 93 GLU A C 1
ATOM 725 O O . GLU A 1 93 ? -10.18 -4.277 -3.166 1 97.88 93 GLU A O 1
ATOM 730 N N . ILE A 1 94 ? -10.305 -3.072 -5.141 1 98.69 94 ILE A N 1
ATOM 731 C CA . ILE A 1 94 ? -8.898 -3.297 -5.465 1 98.69 94 ILE A CA 1
ATOM 732 C C . ILE A 1 94 ? -8.031 -2.234 -4.789 1 98.69 94 ILE A C 1
ATOM 734 O O . ILE A 1 94 ? -8.305 -1.037 -4.914 1 98.69 94 ILE A O 1
ATOM 738 N N . MET A 1 95 ? -7.051 -2.754 -4.086 1 98.62 95 MET A N 1
ATOM 739 C CA . MET A 1 95 ? -6.059 -1.865 -3.488 1 98.62 95 MET A CA 1
ATOM 740 C C . MET A 1 95 ? -4.867 -1.676 -4.418 1 98.62 95 MET A C 1
ATOM 742 O O . MET A 1 95 ? -4.367 -0.56 -4.574 1 98.62 95 MET A O 1
ATOM 746 N N . GLN A 1 96 ? -4.461 -2.797 -4.961 1 98.81 96 GLN A N 1
ATOM 747 C CA . GLN A 1 96 ? -3.305 -2.803 -5.855 1 98.81 96 GLN A CA 1
ATOM 748 C C . GLN A 1 96 ? -3.52 -3.758 -7.023 1 98.81 96 GLN A C 1
ATOM 750 O O . GLN A 1 96 ? -4.121 -4.82 -6.863 1 98.81 96 GLN A O 1
ATOM 755 N N . CYS A 1 97 ? -3.016 -3.363 -8.125 1 98.88 97 CYS A N 1
ATOM 756 C CA . CYS A 1 97 ? -2.898 -4.184 -9.328 1 98.88 97 CYS A CA 1
ATOM 757 C C . CYS A 1 97 ? -1.571 -3.932 -10.031 1 98.88 97 CYS A C 1
ATOM 759 O O . CYS A 1 97 ? -1.33 -2.836 -10.539 1 98.88 97 CYS A O 1
ATOM 761 N N . LEU A 1 98 ? -0.763 -4.961 -10.039 1 98.88 98 LEU A N 1
ATOM 762 C CA . LEU A 1 98 ? 0.585 -4.859 -10.586 1 98.88 98 LEU A CA 1
ATOM 763 C C . LEU A 1 98 ? 0.749 -5.758 -11.805 1 98.88 98 LEU A C 1
ATOM 765 O O . LEU A 1 98 ? 0.514 -6.969 -11.727 1 98.88 98 LEU A O 1
ATOM 769 N N . ALA A 1 99 ? 1.095 -5.148 -12.953 1 98.38 99 ALA A N 1
ATOM 770 C CA . ALA A 1 99 ? 1.485 -5.938 -14.117 1 98.38 99 ALA A CA 1
ATOM 771 C C . ALA A 1 99 ? 2.904 -6.48 -13.961 1 98.38 99 ALA A C 1
ATOM 773 O O . ALA A 1 99 ? 3.842 -5.719 -13.719 1 98.38 99 ALA A O 1
ATOM 774 N N . VAL A 1 100 ? 2.977 -7.805 -14.164 1 98.19 100 VAL A N 1
ATOM 775 C CA . VAL A 1 100 ? 4.254 -8.406 -13.789 1 98.19 100 VAL A CA 1
ATOM 776 C C . VAL A 1 100 ? 4.746 -9.312 -14.922 1 98.19 100 VAL A C 1
ATOM 778 O O . VAL A 1 100 ? 3.986 -9.648 -15.828 1 98.19 100 VAL A O 1
ATOM 781 N N . THR A 1 101 ? 6.051 -9.617 -14.789 1 95.81 101 THR A N 1
ATOM 782 C CA . THR A 1 101 ? 6.625 -10.664 -15.625 1 95.81 101 THR A CA 1
ATOM 783 C C . THR A 1 101 ? 6.512 -12.023 -14.945 1 95.81 101 THR A C 1
ATOM 785 O O . THR A 1 101 ? 6.391 -12.109 -13.719 1 95.81 101 THR A O 1
ATOM 788 N N . GLY A 1 102 ? 6.559 -13.023 -15.766 1 90.81 102 GLY A N 1
ATOM 789 C CA . GLY A 1 102 ? 6.492 -14.359 -15.211 1 90.81 102 GLY A CA 1
ATOM 790 C C . GLY A 1 102 ? 5.332 -15.18 -15.75 1 90.81 102 GLY A C 1
ATOM 791 O O . GLY A 1 102 ? 4.906 -14.977 -16.891 1 90.81 102 GLY A O 1
ATOM 792 N N . GLU A 1 103 ? 4.867 -16.078 -14.836 1 91.38 103 GLU A N 1
ATOM 793 C CA . GLU A 1 103 ? 3.838 -17.016 -15.273 1 91.38 103 GLU A CA 1
ATOM 794 C C . GLU A 1 103 ? 2.453 -16.375 -15.234 1 91.38 103 GLU A C 1
ATOM 796 O O . GLU A 1 103 ? 1.521 -16.859 -15.875 1 91.38 103 GLU A O 1
ATOM 801 N N . VAL A 1 104 ? 2.359 -15.383 -14.422 1 96.31 104 VAL A N 1
ATOM 802 C CA . VAL A 1 104 ? 1.104 -14.641 -14.383 1 96.31 104 VAL A CA 1
ATOM 803 C C . VAL A 1 104 ? 1.312 -13.242 -14.953 1 96.31 104 VAL A C 1
ATOM 805 O O . VAL A 1 104 ? 2.449 -12.781 -15.094 1 96.31 104 VAL A O 1
ATOM 808 N N . ASP A 1 105 ? 0.186 -12.594 -15.266 1 97.25 105 ASP A N 1
ATOM 809 C CA . ASP A 1 105 ? 0.253 -11.273 -15.898 1 97.25 105 ASP A CA 1
ATOM 810 C C . ASP A 1 105 ? 0.029 -10.172 -14.867 1 97.25 105 ASP A C 1
ATOM 812 O O . ASP A 1 105 ? 0.577 -9.07 -15 1 97.25 105 ASP A O 1
ATOM 816 N N . PHE A 1 106 ? -0.844 -10.523 -13.859 1 98.31 106 PHE A N 1
ATOM 817 C CA . PHE A 1 106 ? -1.166 -9.516 -12.859 1 98.31 106 PHE A CA 1
ATOM 818 C C . PHE A 1 106 ? -1.179 -10.133 -11.461 1 98.31 106 PHE A C 1
ATOM 820 O O . PHE A 1 106 ? -1.607 -11.273 -11.281 1 98.31 106 PHE A O 1
ATOM 827 N N . VAL A 1 107 ? -0.705 -9.344 -10.5 1 98.75 107 VAL A N 1
ATOM 828 C CA . VAL A 1 107 ? -0.91 -9.594 -9.078 1 98.75 107 VAL A CA 1
ATOM 829 C C . VAL A 1 107 ? -1.838 -8.531 -8.492 1 98.75 107 VAL A C 1
ATOM 831 O O . VAL A 1 107 ? -1.516 -7.34 -8.516 1 98.75 107 VAL A O 1
ATOM 834 N N . VAL A 1 108 ? -2.973 -8.977 -7.988 1 98.88 108 VAL A N 1
ATOM 835 C CA . VAL A 1 108 ? -4.02 -8.07 -7.531 1 98.88 108 VAL A CA 1
ATOM 836 C C . VAL A 1 108 ? -4.246 -8.258 -6.031 1 98.88 108 VAL A C 1
ATOM 838 O O . VAL A 1 108 ? -4.406 -9.383 -5.555 1 98.88 108 VAL A O 1
ATOM 841 N N . THR A 1 109 ? -4.168 -7.191 -5.27 1 98.88 109 THR A N 1
ATOM 842 C CA . THR A 1 109 ? -4.531 -7.199 -3.859 1 98.88 109 THR A CA 1
ATOM 843 C C . THR A 1 109 ? -5.867 -6.492 -3.643 1 98.88 109 THR A C 1
ATOM 845 O O . THR A 1 109 ? -6.066 -5.375 -4.117 1 98.88 109 THR A O 1
ATOM 848 N N . MET A 1 110 ? -6.789 -7.18 -2.92 1 98.75 110 MET A N 1
ATOM 849 C CA . MET A 1 110 ? -8.133 -6.625 -2.76 1 98.75 110 MET A CA 1
ATOM 850 C C . MET A 1 110 ? -8.695 -6.961 -1.384 1 98.75 110 MET A C 1
ATOM 852 O O . MET A 1 110 ? -8.18 -7.844 -0.695 1 98.75 110 MET A O 1
ATOM 856 N N . THR A 1 111 ? -9.727 -6.227 -1.01 1 98.62 111 THR A N 1
ATOM 857 C CA . THR A 1 111 ? -10.492 -6.523 0.198 1 98.62 111 THR A CA 1
ATOM 858 C C . THR A 1 111 ? -11.977 -6.66 -0.121 1 98.62 111 THR A C 1
ATOM 860 O O . THR A 1 111 ? -12.484 -6 -1.029 1 98.62 111 THR A O 1
ATOM 863 N N . VAL A 1 112 ? -12.602 -7.535 0.608 1 98 112 VAL A N 1
ATOM 864 C CA . VAL A 1 112 ? -14.047 -7.707 0.504 1 98 112 VAL A CA 1
ATOM 865 C C . VAL A 1 112 ? -14.648 -7.879 1.897 1 98 112 VAL A C 1
ATOM 867 O O . VAL A 1 112 ? -13.938 -8.195 2.854 1 98 112 VAL A O 1
ATOM 870 N N . ARG A 1 113 ? -15.938 -7.68 1.978 1 96.81 113 ARG A N 1
ATOM 871 C CA . ARG A 1 113 ? -16.656 -7.844 3.234 1 96.81 113 ARG A CA 1
ATOM 872 C C . ARG A 1 113 ? -16.812 -9.32 3.586 1 96.81 113 ARG A C 1
ATOM 874 O O . ARG A 1 113 ? -16.734 -9.695 4.758 1 96.81 113 ARG A O 1
ATOM 881 N N . ASP A 1 114 ? -17.109 -10.117 2.553 1 96.62 114 ASP A N 1
ATOM 882 C CA . ASP A 1 114 ? -17.359 -11.547 2.701 1 96.62 114 ASP A CA 1
ATOM 883 C C . ASP A 1 114 ? -17.188 -12.281 1.374 1 96.62 114 ASP A C 1
ATOM 885 O O . ASP A 1 114 ? -16.844 -11.664 0.362 1 96.62 114 ASP A O 1
ATOM 889 N N . MET A 1 115 ? -17.406 -13.57 1.456 1 96.88 115 MET A N 1
ATOM 890 C CA . MET A 1 115 ? -17.141 -14.375 0.271 1 96.88 115 MET A CA 1
ATOM 891 C C . MET A 1 115 ? -18.188 -14.141 -0.803 1 96.88 115 MET A C 1
ATOM 893 O O . MET A 1 115 ? -17.953 -14.391 -1.985 1 96.88 115 MET A O 1
ATOM 897 N N . ALA A 1 116 ? -19.375 -13.703 -0.395 1 97.5 116 ALA A N 1
ATOM 898 C CA . ALA A 1 116 ? -20.406 -13.367 -1.377 1 97.5 116 ALA A CA 1
ATOM 899 C C . ALA A 1 116 ? -19.984 -12.188 -2.242 1 97.5 116 ALA A C 1
ATOM 901 O O . ALA A 1 116 ? -20.156 -12.203 -3.461 1 97.5 116 ALA A O 1
ATOM 902 N N . GLU A 1 117 ? -19.484 -11.164 -1.605 1 96.75 117 GLU A N 1
ATOM 903 C CA . GLU A 1 117 ? -18.969 -10.023 -2.361 1 96.75 117 GLU A CA 1
ATOM 904 C C . GLU A 1 117 ? -17.812 -10.445 -3.275 1 96.75 117 GLU A C 1
ATOM 906 O O . GLU A 1 117 ? -17.719 -9.977 -4.414 1 96.75 117 GLU A O 1
ATOM 911 N N . TYR A 1 118 ? -16.953 -11.367 -2.783 1 97.81 118 TYR A N 1
ATOM 912 C CA . TYR A 1 118 ? -15.867 -11.844 -3.631 1 97.81 118 TYR A CA 1
ATOM 913 C C . TYR A 1 118 ? -16.406 -12.586 -4.848 1 97.81 118 TYR A C 1
ATOM 915 O O . TYR A 1 118 ? -15.953 -12.367 -5.973 1 97.81 118 TYR A O 1
ATOM 923 N N . ASP A 1 119 ? -17.266 -13.438 -4.539 1 97.19 119 ASP A N 1
ATOM 924 C CA . ASP A 1 119 ? -17.859 -14.219 -5.625 1 97.19 119 ASP A CA 1
ATOM 925 C C . ASP A 1 119 ? -18.438 -13.305 -6.703 1 97.19 119 ASP A C 1
ATOM 927 O O . ASP A 1 119 ? -18.219 -13.523 -7.895 1 97.19 119 ASP A O 1
ATOM 931 N N . ALA A 1 120 ? -19.172 -12.305 -6.297 1 97.25 120 ALA A N 1
ATOM 932 C CA . ALA A 1 120 ? -19.766 -11.359 -7.234 1 97.25 120 ALA A CA 1
ATOM 933 C C . ALA A 1 120 ? -18.688 -10.625 -8.031 1 97.25 120 ALA A C 1
ATOM 935 O O . ALA A 1 120 ? -18.828 -10.453 -9.242 1 97.25 120 ALA A O 1
ATOM 936 N N . PHE A 1 121 ? -17.688 -10.234 -7.363 1 97.62 121 PHE A N 1
ATOM 937 C CA . PHE A 1 121 ? -16.578 -9.547 -8.023 1 97.62 121 PHE A CA 1
ATOM 938 C C . PHE A 1 121 ? -15.938 -10.453 -9.062 1 97.62 121 PHE A C 1
ATOM 940 O O . PHE A 1 121 ? -15.711 -10.031 -10.203 1 97.62 121 PHE A O 1
ATOM 947 N N . ALA A 1 122 ? -15.609 -11.695 -8.648 1 97.06 122 ALA A N 1
ATOM 948 C CA . ALA A 1 122 ? -14.922 -12.648 -9.516 1 97.06 122 ALA A CA 1
ATOM 949 C C . ALA A 1 122 ? -15.773 -12.977 -10.742 1 97.06 122 ALA A C 1
ATOM 951 O O . ALA A 1 122 ? -15.242 -13.156 -11.844 1 97.06 122 ALA A O 1
ATOM 952 N N . GLN A 1 123 ? -17.016 -13.047 -10.562 1 96.19 123 GLN A N 1
ATOM 953 C CA . GLN A 1 123 ? -17.922 -13.305 -11.68 1 96.19 123 GLN A CA 1
ATOM 954 C C . GLN A 1 123 ? -17.875 -12.18 -12.703 1 96.19 123 GLN A C 1
ATOM 956 O O . GLN A 1 123 ? -17.906 -12.422 -13.906 1 96.19 123 GLN A O 1
ATOM 961 N N . ARG A 1 124 ? -17.75 -11.016 -12.227 1 95.19 124 ARG A N 1
ATOM 962 C CA . ARG A 1 124 ? -17.766 -9.852 -13.102 1 95.19 124 ARG A CA 1
ATOM 963 C C . ARG A 1 124 ? -16.422 -9.648 -13.789 1 95.19 124 ARG A C 1
ATOM 965 O O . ARG A 1 124 ? -16.359 -9.406 -14.992 1 95.19 124 ARG A O 1
ATOM 972 N N . HIS A 1 125 ? -15.312 -9.859 -13.039 1 95.69 125 HIS A N 1
ATOM 973 C CA . HIS A 1 125 ? -14.047 -9.328 -13.531 1 95.69 125 HIS A CA 1
ATOM 974 C C . HIS A 1 125 ? -13.07 -10.445 -13.867 1 95.69 125 HIS A C 1
ATOM 976 O O . HIS A 1 125 ? -12.07 -10.219 -14.547 1 95.69 125 HIS A O 1
ATOM 982 N N . PHE A 1 126 ? -13.359 -11.648 -13.398 1 95.19 126 PHE A N 1
ATOM 983 C CA . PHE A 1 126 ? -12.461 -12.766 -13.672 1 95.19 126 PHE A CA 1
ATOM 984 C C . PHE A 1 126 ? -13.156 -13.844 -14.492 1 95.19 126 PHE A C 1
ATOM 986 O O . PHE A 1 126 ? -12.922 -13.961 -15.695 1 95.19 126 PHE A O 1
ATOM 993 N N . TRP A 1 127 ? -14.086 -14.5 -13.93 1 90.06 127 TRP A N 1
ATOM 994 C CA . TRP A 1 127 ? -14.812 -15.555 -14.633 1 90.06 127 TRP A CA 1
ATOM 995 C C . TRP A 1 127 ? -15.555 -14.984 -15.844 1 90.06 127 TRP A C 1
ATOM 997 O O . TRP A 1 127 ? -15.594 -15.617 -16.906 1 90.06 127 TRP A O 1
ATOM 1007 N N . GLY A 1 128 ? -16.094 -13.844 -15.688 1 89.5 128 GLY A N 1
ATOM 1008 C CA . GLY A 1 128 ? -16.906 -13.242 -16.734 1 89.5 128 GLY A CA 1
ATOM 1009 C C . GLY A 1 128 ? -16.094 -12.5 -17.766 1 89.5 128 GLY A C 1
ATOM 1010 O O . GLY A 1 128 ? -16.641 -11.984 -18.75 1 89.5 128 GLY A O 1
ATOM 1011 N N . ASP A 1 129 ? -14.898 -12.375 -17.562 1 90.62 129 ASP A N 1
ATOM 1012 C CA . ASP A 1 129 ? -14.016 -11.727 -18.531 1 90.62 129 ASP A CA 1
ATOM 1013 C C . ASP A 1 129 ? -13.344 -12.758 -19.438 1 90.62 129 ASP A C 1
ATOM 1015 O O . ASP A 1 129 ? -12.469 -13.508 -19 1 90.62 129 ASP A O 1
ATOM 1019 N N . PRO A 1 130 ? -13.648 -12.766 -20.75 1 90.19 130 PRO A N 1
ATOM 1020 C CA . PRO A 1 130 ? -13.117 -13.789 -21.656 1 90.19 130 PRO A CA 1
ATOM 1021 C C . PRO A 1 130 ? -11.602 -13.703 -21.828 1 90.19 130 PRO A C 1
ATOM 1023 O O . PRO A 1 130 ? -10.977 -14.648 -22.297 1 90.19 130 PRO A O 1
ATOM 1026 N N . ASN A 1 131 ? -11.078 -12.625 -21.484 1 93.75 131 ASN A N 1
ATOM 1027 C CA . ASN A 1 131 ? -9.633 -12.484 -21.656 1 93.75 131 ASN A CA 1
ATOM 1028 C C . ASN A 1 131 ? -8.867 -13.078 -20.469 1 93.75 131 ASN A C 1
ATOM 1030 O O . ASN A 1 131 ? -7.641 -13.18 -20.516 1 93.75 131 ASN A O 1
ATOM 1034 N N . VAL A 1 132 ? -9.531 -13.422 -19.422 1 95.5 132 VAL A N 1
ATOM 1035 C CA . VAL A 1 132 ? -8.859 -14.047 -18.297 1 95.5 132 VAL A CA 1
ATOM 1036 C C . VAL A 1 132 ? -8.734 -15.547 -18.531 1 95.5 132 VAL A C 1
ATOM 1038 O O . VAL A 1 132 ? -9.734 -16.266 -18.562 1 95.5 132 VAL A O 1
ATOM 1041 N N . LYS A 1 133 ? -7.523 -15.945 -18.703 1 95.81 133 LYS A N 1
ATOM 1042 C CA . LYS A 1 133 ? -7.23 -17.359 -18.938 1 95.81 133 LYS A CA 1
ATOM 1043 C C . LYS A 1 133 ? -7.379 -18.172 -17.656 1 95.81 133 LYS A C 1
ATOM 1045 O O . LYS A 1 133 ? -7.996 -19.234 -17.656 1 95.81 133 LYS A O 1
ATOM 1050 N N . ARG A 1 134 ? -6.824 -17.719 -16.625 1 95.88 134 ARG A N 1
ATOM 1051 C CA . ARG A 1 134 ? -6.879 -18.375 -15.312 1 95.88 134 ARG A CA 1
ATOM 1052 C C . ARG A 1 134 ? -6.562 -17.375 -14.195 1 95.88 134 ARG A C 1
ATOM 1054 O O . ARG A 1 134 ? -5.957 -16.328 -14.445 1 95.88 134 ARG A O 1
ATOM 1061 N N . PHE A 1 135 ? -7.039 -17.734 -13.062 1 96 135 PHE A N 1
ATOM 1062 C CA . PHE A 1 135 ? -6.676 -16.969 -11.875 1 96 135 PHE A CA 1
ATOM 1063 C C . PHE A 1 135 ? -6.668 -17.859 -10.633 1 96 135 PHE A C 1
ATOM 1065 O O . PHE A 1 135 ? -7.336 -18.891 -10.602 1 96 135 PHE A O 1
ATOM 1072 N N . SER A 1 136 ? -5.836 -17.5 -9.727 1 96.81 136 SER A N 1
ATOM 1073 C CA . SER A 1 136 ? -5.742 -18.141 -8.414 1 96.81 136 SER A CA 1
ATOM 1074 C C . SER A 1 136 ? -5.914 -17.125 -7.293 1 96.81 136 SER A C 1
ATOM 1076 O O . SER A 1 136 ? -5.371 -16.016 -7.359 1 96.81 136 SER A O 1
ATOM 1078 N N . THR A 1 137 ? -6.734 -17.531 -6.355 1 97.44 137 THR A N 1
ATOM 1079 C CA . THR A 1 137 ? -7.027 -16.641 -5.242 1 97.44 137 THR A CA 1
ATOM 1080 C C . THR A 1 137 ? -6.344 -17.109 -3.965 1 97.44 137 THR A C 1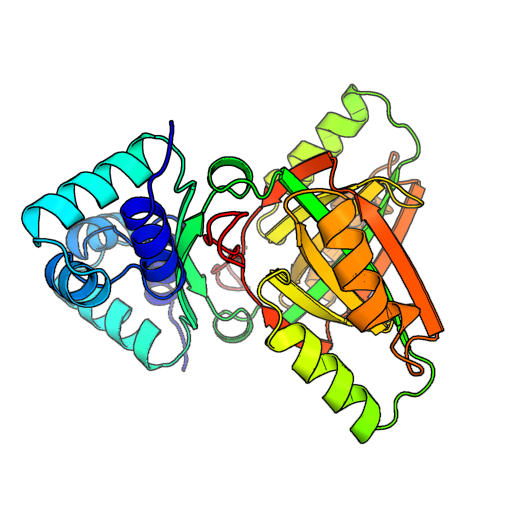
ATOM 1082 O O . THR A 1 137 ? -6.523 -18.266 -3.549 1 97.44 137 THR A O 1
ATOM 1085 N N . LEU A 1 138 ? -5.57 -16.25 -3.379 1 98.44 138 LEU A N 1
ATOM 1086 C CA . LEU A 1 138 ? -4.859 -16.516 -2.133 1 98.44 138 LEU A CA 1
ATOM 1087 C C . LEU A 1 138 ? -5.414 -15.664 -0.997 1 98.44 138 LEU A C 1
ATOM 1089 O O . LEU A 1 138 ? -5.285 -14.438 -1.019 1 98.44 138 LEU A O 1
ATOM 1093 N N . VAL A 1 139 ? -5.98 -16.344 -0.031 1 98.38 139 VAL A N 1
ATOM 1094 C CA . VAL A 1 139 ? -6.523 -15.586 1.093 1 98.38 139 VAL A CA 1
ATOM 1095 C C . VAL A 1 139 ? -5.391 -15.156 2.021 1 98.38 139 VAL A C 1
ATOM 1097 O O . VAL A 1 139 ? -4.539 -15.961 2.389 1 98.38 139 VAL A O 1
ATOM 1100 N N . VAL A 1 140 ? -5.379 -13.891 2.4 1 98.75 140 VAL A N 1
ATOM 1101 C CA . VAL A 1 140 ? -4.359 -13.375 3.312 1 98.75 140 VAL A CA 1
ATOM 1102 C C . VAL A 1 140 ? -4.73 -13.727 4.75 1 98.75 140 VAL A C 1
ATOM 1104 O O . VAL A 1 140 ? -5.75 -13.266 5.266 1 98.75 140 VAL A O 1
ATOM 1107 N N . MET A 1 141 ? -3.867 -14.438 5.344 1 97.56 141 MET A N 1
ATOM 1108 C CA . MET A 1 141 ? -4.113 -14.883 6.715 1 97.56 141 MET A CA 1
ATOM 1109 C C . MET A 1 141 ? -3.473 -13.93 7.719 1 97.56 141 MET A C 1
ATOM 1111 O O . MET A 1 141 ? -3.939 -13.812 8.852 1 97.56 141 MET A O 1
ATOM 1115 N N . ASN A 1 142 ? -2.393 -13.383 7.309 1 97.19 142 ASN A N 1
ATOM 1116 C CA . ASN A 1 142 ? -1.63 -12.469 8.148 1 97.19 142 ASN A CA 1
ATOM 1117 C C . ASN A 1 142 ? -0.897 -11.414 7.32 1 97.19 142 ASN A C 1
ATOM 1119 O O . ASN A 1 142 ? -0.303 -11.734 6.289 1 97.19 142 ASN A O 1
ATOM 1123 N N . ARG A 1 143 ? -1.061 -10.156 7.785 1 98.19 143 ARG A N 1
ATOM 1124 C CA . ARG A 1 143 ? -0.284 -9.078 7.18 1 98.19 143 ARG A CA 1
ATOM 1125 C C . ARG A 1 143 ? 1.024 -8.859 7.934 1 98.19 143 ARG A C 1
ATOM 1127 O O . ARG A 1 143 ? 1.11 -7.988 8.797 1 98.19 143 ARG A O 1
ATOM 1134 N N . VAL A 1 144 ? 2.041 -9.555 7.535 1 98.5 144 VAL A N 1
ATOM 1135 C CA . VAL A 1 144 ? 3.328 -9.492 8.219 1 98.5 144 VAL A CA 1
ATOM 1136 C C . VAL A 1 144 ? 3.891 -8.078 8.148 1 98.5 144 VAL A C 1
ATOM 1138 O O . VAL A 1 144 ? 4.379 -7.543 9.141 1 98.5 144 VAL A O 1
ATOM 1141 N N . LYS A 1 145 ? 3.932 -7.52 7.059 1 98.62 145 LYS A N 1
ATOM 1142 C CA . LYS A 1 145 ? 4.254 -6.125 6.766 1 98.62 145 LYS A CA 1
ATOM 1143 C C . LYS A 1 145 ? 3.268 -5.531 5.766 1 98.62 145 LYS A C 1
ATOM 1145 O O . LYS A 1 145 ? 2.939 -6.16 4.758 1 98.62 145 LYS A O 1
ATOM 1150 N N . TYR A 1 146 ? 2.777 -4.371 6.152 1 98.12 146 TYR A N 1
ATOM 1151 C CA . TYR A 1 146 ? 1.666 -3.766 5.426 1 98.12 146 TYR A CA 1
ATOM 1152 C C . TYR A 1 146 ? 1.885 -2.27 5.238 1 98.12 146 TYR A C 1
ATOM 1154 O O . TYR A 1 146 ? 1.558 -1.473 6.121 1 98.12 146 TYR A O 1
ATOM 1162 N N . GLY A 1 147 ? 2.535 -1.87 4.129 1 98.12 147 GLY A N 1
ATOM 1163 C CA . GLY A 1 147 ? 2.779 -0.466 3.842 1 98.12 147 GLY A CA 1
ATOM 1164 C C . GLY A 1 147 ? 3.273 -0.224 2.428 1 98.12 147 GLY A C 1
ATOM 1165 O O . GLY A 1 147 ? 3.26 -1.134 1.595 1 98.12 147 GLY A O 1
ATOM 1166 N N . LEU A 1 148 ? 3.615 1.03 2.148 1 98.5 148 LEU A N 1
ATOM 1167 C CA . LEU A 1 148 ? 4.109 1.422 0.833 1 98.5 148 LEU A CA 1
ATOM 1168 C C . LEU A 1 148 ? 5.461 2.125 0.947 1 98.5 148 LEU A C 1
ATOM 1170 O O . LEU A 1 148 ? 5.973 2.658 -0.04 1 98.5 148 LEU A O 1
ATOM 1174 N N . ALA A 1 149 ? 5.992 2.119 2.184 1 98.56 149 ALA A N 1
ATOM 1175 C CA . ALA A 1 149 ? 7.23 2.863 2.402 1 98.56 149 ALA A CA 1
ATOM 1176 C C . ALA A 1 149 ? 8.383 2.26 1.602 1 98.56 149 ALA A C 1
ATOM 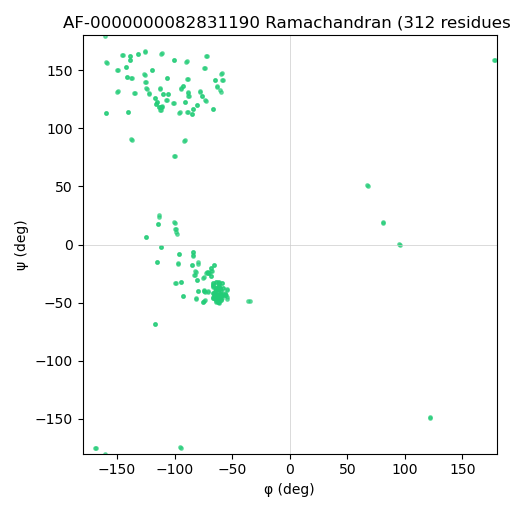1178 O O . ALA A 1 149 ? 8.492 1.037 1.485 1 98.56 149 ALA A O 1
ATOM 1179 N N . VAL A 1 150 ? 9.211 3.127 1.073 1 98.44 150 VAL A N 1
ATOM 1180 C CA . VAL A 1 150 ? 10.422 2.734 0.356 1 98.44 150 VAL A CA 1
ATOM 1181 C C . VAL A 1 150 ? 11.648 3.311 1.061 1 98.44 150 VAL A C 1
ATOM 1183 O O . VAL A 1 150 ? 11.578 4.371 1.684 1 98.44 150 VAL A O 1
ATOM 1186 N N . PRO A 1 151 ? 12.773 2.609 0.958 1 97.62 151 PRO A N 1
ATOM 1187 C CA . PRO A 1 151 ? 13.984 3.186 1.541 1 97.62 151 PRO A CA 1
ATOM 1188 C C . PRO A 1 151 ? 14.398 4.492 0.871 1 97.62 151 PRO A C 1
ATOM 1190 O O . PRO A 1 151 ? 14.289 4.629 -0.351 1 97.62 151 PRO A O 1
ATOM 1193 N N . THR A 1 152 ? 14.773 5.516 1.636 1 96.06 152 THR A N 1
ATOM 1194 C CA . THR A 1 152 ? 15.188 6.805 1.089 1 96.06 152 THR A CA 1
ATOM 1195 C C . THR A 1 152 ? 16.656 7.062 1.359 1 96.06 152 THR A C 1
ATOM 1197 O O . THR A 1 152 ? 17.094 8.211 1.425 1 96.06 152 THR A O 1
ATOM 1200 N N . THR A 1 153 ? 17.484 6.062 1.546 1 84 153 THR A N 1
ATOM 1201 C CA . THR A 1 153 ? 18.891 6.262 1.836 1 84 153 THR A CA 1
ATOM 1202 C C . THR A 1 153 ? 19.703 6.34 0.545 1 84 153 THR A C 1
ATOM 1204 O O . THR A 1 153 ? 19.297 5.793 -0.483 1 84 153 THR A O 1
ATOM 1207 N N . HIS A 1 154 ? 20.719 7.234 0.556 1 66.81 154 HIS A N 1
ATOM 1208 C CA . HIS A 1 154 ? 21.594 7.359 -0.599 1 66.81 154 HIS A CA 1
ATOM 1209 C C . HIS A 1 154 ? 22.312 6.047 -0.883 1 66.81 154 HIS A C 1
ATOM 1211 O O . HIS A 1 154 ? 22.609 5.277 0.039 1 66.81 154 HIS A O 1
ATOM 1217 N N . PRO A 1 155 ? 22.344 5.555 -2.211 1 56.84 155 PRO A N 1
ATOM 1218 C CA . PRO A 1 155 ? 23.109 4.359 -2.574 1 56.84 155 PRO A CA 1
ATOM 1219 C C . PRO A 1 155 ? 24.422 4.242 -1.805 1 56.84 155 PRO A C 1
ATOM 1221 O O . PRO A 1 155 ? 24.844 3.131 -1.478 1 56.84 155 PRO A O 1
ATOM 1224 N N . GLY A 1 156 ? 25.25 5.188 -1.676 1 48.09 156 GLY A N 1
ATOM 1225 C CA . GLY A 1 156 ? 26.594 5.137 -1.105 1 48.09 156 GLY A CA 1
ATOM 1226 C C . GLY A 1 156 ? 26.594 4.945 0.399 1 48.09 156 GLY A C 1
ATOM 1227 O O . GLY A 1 156 ? 27.641 4.75 1.005 1 48.09 156 GLY A O 1
ATOM 1228 N N . GLN A 1 157 ? 25.609 5.277 1.063 1 49.28 157 GLN A N 1
ATOM 1229 C CA . GLN A 1 157 ? 25.625 5.27 2.521 1 49.28 157 GLN A CA 1
ATOM 1230 C C . GLN A 1 157 ? 24.969 4 3.07 1 49.28 157 GLN A C 1
ATOM 1232 O O . GLN A 1 157 ? 24.859 3.832 4.285 1 49.28 157 GLN A O 1
ATOM 1237 N N . ALA A 1 158 ? 24.734 3.158 2.32 1 40.44 158 ALA A N 1
ATOM 1238 C CA . ALA A 1 158 ? 24.344 1.884 2.912 1 40.44 158 ALA A CA 1
ATOM 1239 C C . ALA A 1 158 ? 25.547 1.126 3.443 1 40.44 158 ALA A C 1
ATOM 1241 O O . ALA A 1 158 ? 26.594 1.069 2.785 1 40.44 158 ALA A O 1
ATOM 1242 N N . MET B 1 1 ? -15.555 -0.446 17.953 1 67.38 1 MET B N 1
ATOM 1243 C CA . MET B 1 1 ? -16.219 0.843 17.766 1 67.38 1 MET B CA 1
ATOM 1244 C C . MET B 1 1 ? -17.172 0.8 16.578 1 67.38 1 MET B C 1
ATOM 1246 O O . MET B 1 1 ? -16.875 0.197 15.547 1 67.38 1 MET B O 1
ATOM 1250 N N . GLU B 1 2 ? -18.344 1.213 16.891 1 87.5 2 GLU B N 1
ATOM 1251 C CA . GLU B 1 2 ? -19.312 1.267 15.797 1 87.5 2 GLU B CA 1
ATOM 1252 C C . GLU B 1 2 ? -19.188 2.559 15 1 87.5 2 GLU B C 1
ATOM 1254 O O . GLU B 1 2 ? -19.25 3.654 15.562 1 87.5 2 GLU B O 1
ATOM 1259 N N . LEU B 1 3 ? -18.844 2.516 13.719 1 95.19 3 LEU B N 1
ATOM 1260 C CA . LEU B 1 3 ? -18.688 3.666 12.836 1 95.19 3 LEU B CA 1
ATOM 1261 C C . LEU B 1 3 ? -20 4.035 12.172 1 95.19 3 LEU B C 1
ATOM 1263 O O . LEU B 1 3 ? -20.734 3.158 11.695 1 95.19 3 LEU B O 1
ATOM 1267 N N . ASP B 1 4 ? -20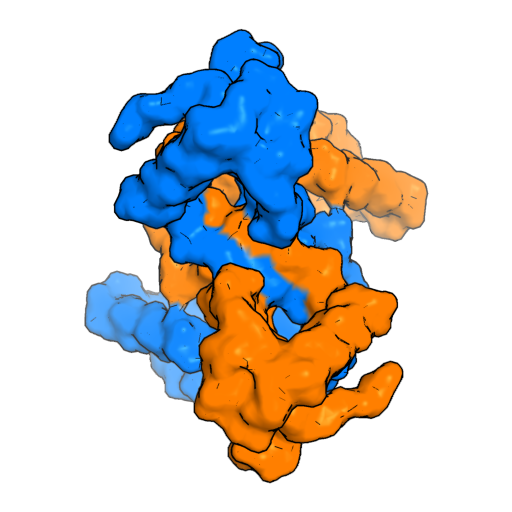.328 5.266 12.234 1 95.12 4 ASP B N 1
ATOM 1268 C CA . ASP B 1 4 ? -21.516 5.691 11.5 1 95.12 4 ASP B CA 1
ATOM 1269 C C . ASP B 1 4 ? -21.156 6.227 10.117 1 95.12 4 ASP B C 1
ATOM 1271 O O . ASP B 1 4 ? -20 6.145 9.703 1 95.12 4 ASP B O 1
ATOM 1275 N N . ASP B 1 5 ? -22.156 6.73 9.422 1 95.5 5 ASP B N 1
ATOM 1276 C CA . ASP B 1 5 ? -21.969 7.141 8.031 1 95.5 5 ASP B CA 1
ATOM 1277 C C . ASP B 1 5 ? -20.984 8.297 7.93 1 95.5 5 ASP B C 1
ATOM 1279 O O . ASP B 1 5 ? -20.203 8.375 6.977 1 95.5 5 ASP B O 1
ATOM 1283 N N . PHE B 1 6 ? -21.047 9.188 8.867 1 96.62 6 PHE B N 1
ATOM 1284 C CA . PHE B 1 6 ? -20.125 10.32 8.836 1 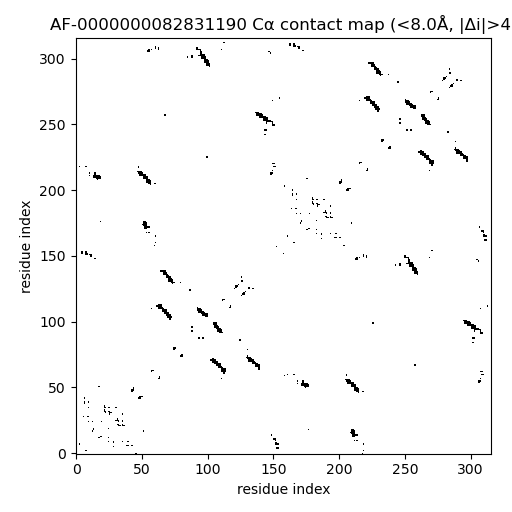96.62 6 PHE B CA 1
ATOM 1285 C C . PHE B 1 6 ? -18.688 9.859 9.023 1 96.62 6 PHE B C 1
ATOM 1287 O O . PHE B 1 6 ? -17.781 10.344 8.352 1 96.62 6 PHE B O 1
ATOM 1294 N N . ASP B 1 7 ? -18.5 8.906 9.977 1 97.62 7 ASP B N 1
ATOM 1295 C CA . ASP B 1 7 ? -17.172 8.352 10.195 1 97.62 7 ASP B CA 1
ATOM 1296 C C . ASP B 1 7 ? -16.609 7.762 8.898 1 97.62 7 ASP B C 1
ATOM 1298 O O . ASP B 1 7 ? -15.438 7.992 8.562 1 97.62 7 ASP B O 1
ATOM 1302 N N . LEU B 1 8 ? -17.453 7.055 8.219 1 97.81 8 LEU B N 1
ATOM 1303 C CA . LEU B 1 8 ? -17.047 6.395 6.992 1 97.81 8 LEU B CA 1
ATOM 1304 C C . LEU B 1 8 ? -16.688 7.418 5.918 1 97.81 8 LEU B C 1
ATOM 1306 O O . LEU B 1 8 ? -15.695 7.25 5.199 1 97.81 8 LEU B O 1
ATOM 1310 N N . GLN B 1 9 ? -17.438 8.43 5.785 1 97.69 9 GLN B N 1
ATOM 1311 C CA . GLN B 1 9 ? -17.156 9.484 4.816 1 97.69 9 GLN B CA 1
ATOM 1312 C C . GLN B 1 9 ? -15.852 10.203 5.152 1 97.69 9 GLN B C 1
ATOM 1314 O O . GLN B 1 9 ? -15.086 10.562 4.254 1 97.69 9 GLN B O 1
ATOM 1319 N N . ILE B 1 10 ? -15.664 10.414 6.414 1 98.25 10 ILE B N 1
ATOM 1320 C CA . ILE B 1 10 ? -14.43 11.062 6.848 1 98.25 10 ILE B CA 1
ATOM 1321 C C . ILE B 1 10 ? -13.234 10.18 6.504 1 98.25 10 ILE B C 1
ATOM 1323 O O . ILE B 1 10 ? -12.234 10.664 5.977 1 98.25 10 ILE B O 1
ATOM 1327 N N . LEU B 1 11 ? -13.375 8.898 6.785 1 98.5 11 LEU B N 1
ATOM 1328 C CA . LEU B 1 11 ? -12.305 7.965 6.457 1 98.5 11 LEU B CA 1
ATOM 1329 C C . LEU B 1 11 ? -12.016 7.965 4.961 1 98.5 11 LEU B C 1
ATOM 1331 O O . LEU B 1 11 ? -10.859 7.898 4.543 1 98.5 11 LEU B O 1
ATOM 1335 N N . GLN B 1 12 ? -13.078 8.031 4.184 1 98.06 12 GLN B N 1
ATOM 1336 C CA . GLN B 1 12 ? -12.898 8.117 2.736 1 98.06 12 GLN B CA 1
ATOM 1337 C C . GLN B 1 12 ? -12.102 9.359 2.355 1 98.06 12 GLN B C 1
ATOM 1339 O O . GLN B 1 12 ? -11.18 9.289 1.543 1 98.06 12 GLN B O 1
ATOM 1344 N N . SER B 1 13 ? -12.461 10.461 2.893 1 98 13 SER B N 1
ATOM 1345 C CA . SER B 1 13 ? -11.766 11.711 2.623 1 98 13 SER B CA 1
ATOM 1346 C C . SER B 1 13 ? -10.297 11.617 3.018 1 98 13 SER B C 1
ATOM 1348 O O . SER B 1 13 ? -9.422 12.047 2.264 1 98 13 SER B O 1
ATOM 1350 N N . LEU B 1 14 ? -10.031 11.031 4.172 1 98.44 14 LEU B N 1
ATOM 1351 C CA . LEU B 1 14 ? -8.68 10.922 4.695 1 98.44 14 LEU B CA 1
ATOM 1352 C C . LEU B 1 14 ? -7.828 10.008 3.82 1 98.44 14 LEU B C 1
ATOM 1354 O O . LEU B 1 14 ? -6.625 10.234 3.658 1 98.44 14 LEU B O 1
ATOM 1358 N N . GLN B 1 15 ? -8.391 8.961 3.232 1 98.69 15 GLN B N 1
ATOM 1359 C CA . GLN B 1 15 ? -7.66 8.047 2.355 1 98.69 15 GLN B CA 1
ATOM 1360 C C . GLN B 1 15 ? -7.266 8.742 1.054 1 98.69 15 GLN B C 1
ATOM 1362 O O . GLN B 1 15 ? -6.273 8.367 0.423 1 98.69 15 GLN B O 1
ATOM 1367 N N . GLU B 1 16 ? -8.062 9.727 0.721 1 98.06 16 GLU B N 1
ATOM 1368 C CA . GLU B 1 16 ? -7.812 10.469 -0.514 1 98.06 16 GLU B CA 1
ATOM 1369 C C . GLU B 1 16 ? -6.734 11.523 -0.312 1 98.06 16 GLU B C 1
ATOM 1371 O O . GLU B 1 16 ? -5.844 11.68 -1.151 1 98.06 16 GLU B O 1
ATOM 1376 N N . ASP B 1 17 ? -6.867 12.219 0.719 1 98.5 17 ASP B N 1
ATOM 1377 C CA . ASP B 1 17 ? -5.965 13.297 1.111 1 98.5 17 ASP B CA 1
ATOM 1378 C C . ASP B 1 17 ? -6.086 13.602 2.604 1 98.5 17 ASP B C 1
ATOM 1380 O O . ASP B 1 17 ? -7.074 14.188 3.045 1 98.5 17 ASP B O 1
ATOM 1384 N N . ASN B 1 18 ? -5.004 13.305 3.307 1 98.56 18 ASN B N 1
ATOM 1385 C CA . ASN B 1 18 ? -5.121 13.477 4.75 1 98.56 18 ASN B CA 1
ATOM 1386 C C . ASN B 1 18 ? -4.512 14.797 5.207 1 98.56 18 ASN B C 1
ATOM 1388 O O . ASN B 1 18 ? -4.277 15 6.402 1 98.56 18 ASN B O 1
ATOM 1392 N N . GLN B 1 19 ? -4.25 15.633 4.258 1 97.31 19 GLN B N 1
ATOM 1393 C CA . GLN B 1 19 ? -3.754 16.969 4.578 1 97.31 19 GLN B CA 1
ATOM 1394 C C . GLN B 1 19 ? -4.891 17.984 4.605 1 97.31 19 GLN B C 1
ATOM 1396 O O . GLN B 1 19 ? -4.691 19.141 5 1 97.31 19 GLN B O 1
ATOM 1401 N N . ARG B 1 20 ? -6.098 17.562 4.184 1 97.12 20 ARG B N 1
ATOM 1402 C CA . ARG B 1 20 ? -7.242 18.469 4.262 1 97.12 20 ARG B CA 1
ATOM 1403 C C . ARG B 1 20 ? -7.477 18.922 5.699 1 97.12 20 ARG B C 1
ATOM 1405 O O . ARG B 1 20 ? -7.359 18.141 6.637 1 97.12 20 ARG B O 1
ATOM 1412 N N . THR B 1 21 ? -7.84 20.188 5.785 1 96.5 21 THR B N 1
ATOM 1413 C CA . THR B 1 21 ? -8.203 20.703 7.098 1 96.5 21 THR B CA 1
ATOM 1414 C C . THR B 1 21 ? -9.555 20.156 7.543 1 96.5 21 THR B C 1
ATOM 1416 O O . THR B 1 21 ? -10.312 19.625 6.727 1 96.5 21 THR B O 1
ATOM 1419 N N . SER B 1 22 ? -9.758 20.281 8.844 1 97 22 SER B N 1
ATOM 1420 C CA . SER B 1 22 ? -11.062 19.859 9.352 1 97 22 SER B CA 1
ATOM 1421 C C . SER B 1 22 ? -12.188 20.641 8.672 1 97 22 SER B C 1
ATOM 1423 O O . SER B 1 22 ? -13.273 20.094 8.445 1 97 22 SER B O 1
ATOM 1425 N N . GLN B 1 23 ? -11.93 21.891 8.336 1 97.69 23 GLN B N 1
ATOM 1426 C CA . GLN B 1 23 ? -12.914 22.719 7.637 1 97.69 23 GLN B CA 1
ATOM 1427 C C . GLN B 1 23 ? -13.219 22.141 6.25 1 97.69 23 GLN B C 1
ATOM 1429 O O . GLN B 1 23 ? -14.383 22.031 5.863 1 97.69 23 GLN B O 1
ATOM 1434 N N . GLU B 1 24 ? -12.227 21.797 5.52 1 98 24 GLU B N 1
ATOM 1435 C CA . GLU B 1 24 ? -12.375 21.25 4.176 1 98 24 GLU B CA 1
ATOM 1436 C C . GLU B 1 24 ? -13.109 19.906 4.215 1 98 24 GLU B C 1
ATOM 1438 O O . GLU B 1 24 ? -13.984 19.656 3.383 1 98 24 GLU B O 1
ATOM 1443 N N . VAL B 1 25 ? -12.758 19.078 5.172 1 98.06 25 VAL B N 1
ATOM 1444 C CA . VAL B 1 25 ? -13.406 17.781 5.305 1 98.06 25 VAL B CA 1
ATOM 1445 C C . VAL B 1 25 ? -14.875 17.969 5.676 1 98.06 25 VAL B C 1
ATOM 1447 O O . VAL B 1 25 ? -15.758 17.312 5.129 1 98.06 25 VAL B O 1
ATOM 1450 N N . ALA B 1 26 ? -15.102 18.875 6.613 1 97.94 26 ALA B N 1
ATOM 1451 C CA . ALA B 1 26 ? -16.453 19.172 7.07 1 97.94 26 ALA B CA 1
ATOM 1452 C C . ALA B 1 26 ? -17.344 19.578 5.902 1 97.94 26 ALA B C 1
ATOM 1454 O O . ALA B 1 26 ? -18.516 19.156 5.824 1 97.94 26 ALA B O 1
ATOM 1455 N N . GLU B 1 27 ? -16.844 20.375 5 1 97.25 27 GLU B N 1
ATOM 1456 C CA . GLU B 1 27 ? -17.578 20.812 3.822 1 97.25 27 GLU B CA 1
ATOM 1457 C C . GLU B 1 27 ? -17.953 19.641 2.932 1 97.25 27 GLU B C 1
ATOM 1459 O O . GLU B 1 27 ? -19.031 19.625 2.32 1 97.25 27 GLU B O 1
ATOM 1464 N N . ARG B 1 28 ? -17.141 18.656 2.916 1 95.69 28 ARG B N 1
ATOM 1465 C CA . ARG B 1 28 ? -17.344 17.5 2.053 1 95.69 28 ARG B CA 1
ATOM 1466 C C . ARG B 1 28 ? -18.359 16.531 2.666 1 95.69 28 ARG B C 1
ATOM 1468 O O . ARG B 1 28 ? -19.062 15.82 1.944 1 95.69 28 ARG B O 1
ATOM 1475 N N . VAL B 1 29 ? -18.438 16.453 3.965 1 95.81 29 VAL B N 1
ATOM 1476 C CA . VAL B 1 29 ? -19.219 15.391 4.594 1 95.81 29 VAL B CA 1
ATOM 1477 C C . VAL B 1 29 ? -20.438 16 5.285 1 95.81 29 VAL B C 1
ATOM 1479 O O . VAL B 1 29 ? -21.234 15.281 5.902 1 95.81 29 VAL B O 1
ATOM 1482 N N . ASN B 1 30 ? -20.625 17.312 5.277 1 95.12 30 ASN B N 1
ATOM 1483 C CA . ASN B 1 30 ? -21.766 18.031 5.812 1 95.12 30 ASN B CA 1
ATOM 1484 C C . ASN B 1 30 ? -21.828 17.938 7.336 1 95.12 30 ASN B C 1
ATOM 1486 O O . ASN B 1 30 ? -22.859 17.562 7.898 1 95.12 30 ASN B O 1
ATOM 1490 N N . LEU B 1 31 ? -20.75 18.234 7.918 1 96.94 31 LEU B N 1
ATOM 1491 C CA . LEU B 1 31 ? -20.594 18.375 9.359 1 96.94 31 LEU B CA 1
ATOM 1492 C C . LEU B 1 31 ? -20 19.734 9.711 1 96.94 31 LEU B C 1
ATOM 1494 O O . LEU B 1 31 ? -19.562 20.484 8.82 1 96.94 31 LEU B O 1
ATOM 1498 N N . SER B 1 32 ? -20.125 20.031 11.016 1 97.5 32 SER B N 1
ATOM 1499 C CA . SER B 1 32 ? -19.375 21.188 11.469 1 97.5 32 SER B CA 1
ATOM 1500 C C . SER B 1 32 ? -17.875 20.875 11.57 1 97.5 32 SER B C 1
ATOM 1502 O O . SER B 1 32 ? -17.5 19.734 11.82 1 97.5 32 SER B O 1
ATOM 1504 N N . PRO B 1 33 ? -17.062 21.922 11.406 1 97.75 33 PRO B N 1
ATOM 1505 C CA . PRO B 1 33 ? -15.617 21.688 11.531 1 97.75 33 PRO B CA 1
ATOM 1506 C C . PRO B 1 33 ? -15.234 21.109 12.891 1 97.75 33 PRO B C 1
ATOM 1508 O O . PRO B 1 33 ? -14.359 20.25 12.969 1 97.75 33 PRO B O 1
ATOM 1511 N N . VAL B 1 34 ? -15.875 21.547 13.945 1 97.69 34 VAL B N 1
ATOM 1512 C CA . VAL B 1 34 ? -15.562 21.078 15.289 1 97.69 34 VAL B CA 1
ATOM 1513 C C . VAL B 1 34 ? -15.922 19.594 15.422 1 97.69 34 VAL B C 1
ATOM 1515 O O . VAL B 1 34 ? -15.133 18.797 15.945 1 97.69 34 VAL B O 1
ATOM 1518 N N . SER B 1 35 ? -17.094 19.219 14.938 1 97.44 35 SER B N 1
ATOM 1519 C CA . SER B 1 35 ? -17.516 17.828 14.953 1 97.44 35 SER B CA 1
ATOM 1520 C C . SER B 1 35 ? -16.594 16.953 14.133 1 97.44 35 SER B C 1
ATOM 1522 O O . SER B 1 35 ? -16.25 15.844 14.547 1 97.44 35 SER B O 1
ATOM 1524 N N . CYS B 1 36 ? -16.219 17.469 12.977 1 97.69 36 CYS B N 1
ATOM 1525 C CA . CYS B 1 36 ? -15.32 16.734 12.094 1 97.69 36 CYS B CA 1
ATOM 1526 C C . CYS B 1 36 ? -13.961 16.516 12.758 1 97.69 36 CYS B C 1
ATOM 1528 O O . CYS B 1 36 ? -13.406 15.414 12.711 1 97.69 36 CYS B O 1
ATOM 1530 N N . LEU B 1 37 ? -13.461 17.516 13.375 1 97.81 37 LEU B N 1
ATOM 1531 C CA . LEU B 1 37 ? -12.164 17.438 14.047 1 97.81 37 LEU B CA 1
ATOM 1532 C C . LEU B 1 37 ? -12.203 16.375 15.148 1 97.81 37 LEU B C 1
ATOM 1534 O O . LEU B 1 37 ? -11.281 15.57 15.266 1 97.81 37 LEU B O 1
ATOM 1538 N N . ARG B 1 38 ? -13.211 16.391 15.922 1 98 38 ARG B N 1
ATOM 1539 C CA . ARG B 1 38 ? -13.367 15.422 17 1 98 38 ARG B CA 1
ATOM 1540 C C . ARG B 1 38 ? -13.422 14 16.453 1 98 38 ARG B C 1
ATOM 1542 O O . ARG B 1 38 ? -12.789 13.094 17 1 98 38 ARG B O 1
ATOM 1549 N N . ARG B 1 39 ? -14.141 13.836 15.461 1 97.88 39 ARG B N 1
ATOM 1550 C CA . ARG B 1 39 ? -14.289 12.508 14.859 1 97.88 39 ARG B CA 1
ATOM 1551 C C . ARG B 1 39 ? -12.969 12.039 14.258 1 97.88 39 ARG B C 1
ATOM 1553 O O . ARG B 1 39 ? -12.594 10.875 14.406 1 97.88 39 ARG B O 1
ATOM 1560 N N . MET B 1 40 ? -12.297 12.906 13.523 1 98.06 40 MET B N 1
ATOM 1561 C CA . MET B 1 40 ? -11 12.547 12.953 1 98.06 40 MET B CA 1
ATOM 1562 C C . MET B 1 40 ? -10.031 12.094 14.047 1 98.06 40 MET B C 1
ATOM 1564 O O . MET B 1 40 ? -9.344 11.086 13.891 1 98.06 40 MET B O 1
ATOM 1568 N N . LYS B 1 41 ? -10.031 12.82 15.141 1 97.81 41 LYS B N 1
ATOM 1569 C CA . LYS B 1 41 ? -9.188 12.461 16.266 1 97.81 41 LYS B CA 1
ATOM 1570 C C . LYS B 1 41 ? -9.57 11.094 16.844 1 97.81 41 LYS B C 1
ATOM 1572 O O . LYS B 1 41 ? -8.711 10.258 17.094 1 97.81 41 LYS B O 1
ATOM 1577 N N . ARG B 1 42 ? -10.805 10.836 17.047 1 97.94 42 ARG B N 1
ATOM 1578 C CA . ARG B 1 42 ? -11.312 9.57 17.578 1 97.94 42 ARG B CA 1
ATOM 1579 C C . ARG B 1 42 ? -10.945 8.414 16.656 1 97.94 42 ARG B C 1
ATOM 1581 O O . ARG B 1 42 ? -10.562 7.34 17.125 1 97.94 42 ARG B O 1
ATOM 1588 N N . LEU B 1 43 ? -11.102 8.625 15.359 1 98.12 43 LEU B N 1
ATOM 1589 C CA . LEU B 1 43 ? -10.805 7.59 14.375 1 98.12 43 LEU B CA 1
ATOM 1590 C C . LEU B 1 43 ? -9.328 7.207 14.414 1 98.12 43 LEU B C 1
ATOM 1592 O O . LEU B 1 43 ? -8.977 6.035 14.25 1 98.12 43 LEU B O 1
ATOM 1596 N N . ARG B 1 44 ? -8.469 8.141 14.656 1 98 44 ARG B N 1
ATOM 1597 C CA . ARG B 1 44 ? -7.039 7.875 14.766 1 98 44 ARG B CA 1
ATOM 1598 C C . ARG B 1 44 ? -6.711 7.191 16.094 1 98 44 ARG B C 1
ATOM 1600 O O . ARG B 1 44 ? -5.965 6.211 16.125 1 98 44 ARG B O 1
ATOM 1607 N N . GLU B 1 45 ? -7.344 7.586 17.172 1 97.44 45 GLU B N 1
ATOM 1608 C CA . GLU B 1 45 ? -7.059 7.062 18.516 1 97.44 45 GLU B CA 1
ATOM 1609 C C . GLU B 1 45 ? -7.637 5.66 18.688 1 97.44 45 GLU B C 1
ATOM 1611 O O . GLU B 1 45 ? -7.102 4.859 19.453 1 97.44 45 GLU B O 1
ATOM 1616 N N . SER B 1 46 ? -8.711 5.371 17.984 1 96.94 46 SER B N 1
ATOM 1617 C CA . SER B 1 46 ? -9.375 4.082 18.125 1 96.94 46 SER B CA 1
ATOM 1618 C C . SER B 1 46 ? -8.648 2.992 17.344 1 96.94 46 SER B C 1
ATOM 1620 O O . SER B 1 46 ? -8.945 1.806 17.484 1 96.94 46 SER B O 1
ATOM 1622 N N . GLY B 1 47 ? -7.75 3.412 16.422 1 97.12 47 GLY B N 1
ATOM 1623 C CA . GLY B 1 47 ? -7.035 2.438 15.609 1 97.12 47 GLY B CA 1
ATOM 1624 C C . GLY B 1 47 ? -7.688 2.191 14.266 1 97.12 47 GLY B C 1
ATOM 1625 O O . GLY B 1 47 ? -7.215 1.361 13.484 1 97.12 47 GLY B O 1
ATOM 1626 N N . ALA B 1 48 ? -8.828 2.873 13.961 1 98.19 48 ALA B N 1
ATOM 1627 C CA . ALA B 1 48 ? -9.414 2.783 12.625 1 98.19 48 ALA B CA 1
ATOM 1628 C C . ALA B 1 48 ? -8.445 3.303 11.562 1 98.19 48 ALA B C 1
ATOM 1630 O O . ALA B 1 48 ? -8.477 2.852 10.414 1 98.19 48 ALA B O 1
ATOM 1631 N N . VAL B 1 49 ? -7.746 4.238 11.992 1 98.5 49 VAL B N 1
ATOM 1632 C CA . VAL B 1 49 ? -6.629 4.703 11.18 1 98.5 49 VAL B CA 1
ATOM 1633 C C . VAL B 1 49 ? -5.32 4.117 11.703 1 98.5 49 VAL B C 1
ATOM 1635 O O . VAL B 1 49 ? -4.945 4.359 12.859 1 98.5 49 VAL B O 1
ATOM 1638 N N . LEU B 1 50 ? -4.629 3.404 10.867 1 98.19 50 LEU B N 1
ATOM 1639 C CA . LEU B 1 50 ? -3.4 2.727 11.273 1 98.19 50 LEU B CA 1
ATOM 1640 C C . LEU B 1 50 ? -2.213 3.684 11.234 1 98.19 50 LEU B C 1
ATOM 1642 O O . LEU B 1 50 ? -1.212 3.465 11.922 1 98.19 50 LEU B O 1
ATOM 1646 N N . GLY B 1 51 ? -2.303 4.699 10.391 1 98.44 51 GLY B N 1
ATOM 1647 C CA . GLY B 1 51 ? -1.246 5.688 10.242 1 98.44 51 GLY B CA 1
ATOM 1648 C C . GLY B 1 51 ? -1.551 6.73 9.188 1 98.44 51 GLY B C 1
ATOM 1649 O O . GLY B 1 51 ? -2.436 6.535 8.352 1 98.44 51 GLY B O 1
ATOM 1650 N N . ASP B 1 52 ? -0.885 7.855 9.289 1 98.75 52 ASP B N 1
ATOM 1651 C CA . ASP B 1 52 ? -0.898 8.938 8.305 1 98.75 52 ASP B CA 1
ATOM 1652 C C . ASP B 1 52 ? 0.457 9.07 7.613 1 98.75 52 ASP B C 1
ATOM 1654 O O . ASP B 1 52 ? 1.463 9.367 8.258 1 98.75 52 ASP B O 1
ATOM 1658 N N . VAL B 1 53 ? 0.406 8.859 6.258 1 98.88 53 VAL B N 1
ATOM 1659 C CA . VAL B 1 53 ? 1.713 8.719 5.621 1 98.88 53 VAL B CA 1
ATOM 1660 C C . VAL B 1 53 ? 1.725 9.469 4.293 1 98.88 53 VAL B C 1
ATOM 1662 O O . VAL B 1 53 ? 0.668 9.766 3.729 1 98.88 53 VAL B O 1
ATOM 1665 N N . SER B 1 54 ? 2.932 9.789 3.861 1 98.81 54 SER B N 1
ATOM 1666 C CA . SER B 1 54 ? 3.158 10.172 2.471 1 98.81 54 SER B CA 1
ATOM 1667 C C . SER B 1 54 ? 3.59 8.969 1.632 1 98.81 54 SER B C 1
ATOM 1669 O O . SER B 1 54 ? 4.387 8.148 2.082 1 98.81 54 SER B O 1
ATOM 1671 N N . VAL B 1 55 ? 2.988 8.859 0.502 1 98.81 55 VAL B N 1
ATOM 1672 C CA . VAL B 1 55 ? 3.4 7.844 -0.466 1 98.81 55 VAL B CA 1
ATOM 1673 C C . VAL B 1 55 ? 4.488 8.414 -1.375 1 98.81 55 VAL B C 1
ATOM 1675 O O . VAL B 1 55 ? 4.227 9.312 -2.176 1 98.81 55 VAL B O 1
ATOM 1678 N N . VAL B 1 56 ? 5.672 7.84 -1.24 1 98.62 56 VAL B N 1
ATOM 1679 C CA . VAL B 1 56 ? 6.824 8.328 -1.993 1 98.62 56 VAL B CA 1
ATOM 1680 C C . VAL B 1 56 ? 6.949 7.555 -3.305 1 98.62 56 VAL B C 1
ATOM 1682 O O . VAL B 1 56 ? 6.773 6.332 -3.334 1 98.62 56 VAL B O 1
ATOM 1685 N N . ASP B 1 57 ? 7.215 8.305 -4.359 1 97.88 57 ASP B N 1
ATOM 1686 C CA . ASP B 1 57 ? 7.523 7.652 -5.629 1 97.88 57 ASP B CA 1
ATOM 1687 C C . ASP B 1 57 ? 8.852 6.898 -5.555 1 97.88 57 ASP B C 1
ATOM 1689 O O . ASP B 1 57 ? 9.906 7.508 -5.406 1 97.88 57 ASP B O 1
ATOM 1693 N N . PRO B 1 58 ? 8.758 5.57 -5.715 1 97.69 58 PRO B N 1
ATOM 1694 C CA . PRO B 1 58 ? 10.023 4.828 -5.633 1 97.69 58 PRO B CA 1
ATOM 1695 C C . PRO B 1 58 ? 11.078 5.352 -6.605 1 97.69 58 PRO B C 1
ATOM 1697 O O . PRO B 1 58 ? 12.25 5.457 -6.25 1 97.69 58 PRO B O 1
ATOM 1700 N N . ALA B 1 59 ? 10.719 5.727 -7.781 1 95.5 59 ALA B N 1
ATOM 1701 C CA . ALA B 1 59 ? 11.656 6.191 -8.797 1 95.5 59 ALA B CA 1
ATOM 1702 C C . ALA B 1 59 ? 12.344 7.484 -8.367 1 95.5 59 ALA B C 1
ATOM 1704 O O . ALA B 1 59 ? 13.516 7.707 -8.68 1 95.5 59 ALA B O 1
ATOM 1705 N N . ALA B 1 60 ? 11.688 8.273 -7.648 1 96.25 60 ALA B N 1
ATOM 1706 C CA . ALA B 1 60 ? 12.219 9.562 -7.215 1 96.25 60 ALA B CA 1
ATOM 1707 C C . ALA B 1 60 ? 13.375 9.375 -6.23 1 96.25 60 ALA B C 1
ATOM 1709 O O . ALA B 1 60 ? 14.195 10.273 -6.059 1 96.25 60 ALA B O 1
ATOM 1710 N N . VAL B 1 61 ? 13.375 8.211 -5.609 1 96.81 61 VAL B N 1
ATOM 1711 C CA . VAL B 1 61 ? 14.406 8 -4.598 1 96.81 61 VAL B CA 1
ATOM 1712 C C . VAL B 1 61 ? 15.352 6.891 -5.047 1 96.81 61 VAL B C 1
ATOM 1714 O O . VAL B 1 61 ? 16.016 6.262 -4.219 1 96.81 61 VAL B O 1
ATOM 1717 N N . GLY B 1 62 ? 15.367 6.578 -6.242 1 95.44 62 GLY B N 1
ATOM 1718 C CA . GLY B 1 62 ? 16.328 5.66 -6.828 1 95.44 62 GLY B CA 1
ATOM 1719 C C . GLY B 1 62 ? 15.977 4.203 -6.609 1 95.44 62 GLY B C 1
ATOM 1720 O O . GLY B 1 62 ? 16.859 3.344 -6.582 1 95.44 62 GLY B O 1
ATOM 1721 N N . ARG B 1 63 ? 14.773 3.961 -6.312 1 96.5 63 ARG B N 1
ATOM 1722 C CA . ARG B 1 63 ? 14.273 2.594 -6.199 1 96.5 63 ARG B CA 1
ATOM 1723 C C . ARG B 1 63 ? 13.516 2.18 -7.453 1 96.5 63 ARG B C 1
ATOM 1725 O O . ARG B 1 63 ? 12.305 1.95 -7.402 1 96.5 63 ARG B O 1
ATOM 1732 N N . ASP B 1 64 ? 14.203 1.878 -8.492 1 95.88 64 ASP B N 1
ATOM 1733 C CA . ASP B 1 64 ? 13.625 1.82 -9.836 1 95.88 64 ASP B CA 1
ATOM 1734 C C . ASP B 1 64 ? 12.984 0.459 -10.102 1 95.88 64 ASP B C 1
ATOM 1736 O O . ASP B 1 64 ? 12.195 0.31 -11.031 1 95.88 64 ASP B O 1
ATOM 1740 N N . ILE B 1 65 ? 13.359 -0.452 -9.297 1 98.19 65 ILE B N 1
ATOM 1741 C CA . ILE B 1 65 ? 12.867 -1.797 -9.578 1 98.19 65 ILE B CA 1
ATOM 1742 C C . ILE B 1 65 ? 11.922 -2.248 -8.469 1 98.19 65 ILE B C 1
ATOM 1744 O O . ILE B 1 65 ? 12.305 -2.287 -7.297 1 98.19 65 ILE B O 1
ATOM 1748 N N . MET B 1 66 ? 10.727 -2.498 -8.844 1 98.69 66 MET B N 1
ATOM 1749 C CA . MET B 1 66 ? 9.758 -3.133 -7.953 1 98.69 66 MET B CA 1
ATOM 1750 C C . MET B 1 66 ? 9.516 -4.582 -8.359 1 98.69 66 MET B C 1
ATOM 1752 O O . MET B 1 66 ? 9.461 -4.895 -9.555 1 98.69 66 MET B O 1
ATOM 1756 N N . MET B 1 67 ? 9.328 -5.434 -7.352 1 98.62 67 MET B N 1
ATOM 1757 C CA . MET B 1 67 ? 9.117 -6.852 -7.605 1 98.62 67 MET B CA 1
ATOM 1758 C C . MET B 1 67 ? 8.094 -7.434 -6.633 1 98.62 67 MET B C 1
ATOM 1760 O O . MET B 1 67 ? 7.922 -6.918 -5.527 1 98.62 67 MET B O 1
ATOM 1764 N N . VAL B 1 68 ? 7.461 -8.461 -7.133 1 98.81 68 VAL B N 1
ATOM 1765 C CA . VAL B 1 68 ? 6.699 -9.359 -6.27 1 98.81 68 VAL B CA 1
ATOM 1766 C C . VAL B 1 68 ? 7.406 -10.711 -6.18 1 98.81 68 VAL B C 1
ATOM 1768 O O . VAL B 1 68 ? 7.781 -11.289 -7.199 1 98.81 68 VAL B O 1
ATOM 1771 N N . VAL B 1 69 ? 7.594 -11.148 -4.957 1 98.62 69 VAL B N 1
ATOM 1772 C CA . VAL B 1 69 ? 8.219 -12.453 -4.762 1 98.62 69 VAL B CA 1
ATOM 1773 C C . VAL B 1 69 ? 7.227 -13.406 -4.109 1 98.62 69 VAL B C 1
ATOM 1775 O O . VAL B 1 69 ? 6.656 -13.102 -3.059 1 98.62 69 VAL B O 1
ATOM 1778 N N . LEU B 1 70 ? 6.977 -14.523 -4.789 1 98.5 70 LEU B N 1
ATOM 1779 C CA . LEU B 1 70 ? 6.184 -15.617 -4.234 1 98.5 70 LEU B CA 1
ATOM 1780 C C . LEU B 1 70 ? 7.074 -16.625 -3.521 1 98.5 70 LEU B C 1
ATOM 1782 O O . LEU B 1 70 ? 7.965 -17.219 -4.137 1 98.5 70 LEU B O 1
ATOM 1786 N N . VAL B 1 71 ? 6.793 -16.859 -2.211 1 98 71 VAL B N 1
ATOM 1787 C CA . VAL B 1 71 ? 7.723 -17.656 -1.403 1 98 71 VAL B CA 1
ATOM 1788 C C . VAL B 1 71 ? 7.004 -18.859 -0.816 1 98 71 VAL B C 1
ATOM 1790 O O . VAL B 1 71 ? 5.91 -18.734 -0.257 1 98 71 VAL B O 1
ATOM 1793 N N . SER B 1 72 ? 7.609 -19.984 -1 1 97.38 72 SER B N 1
ATOM 1794 C CA . SER B 1 72 ? 7.18 -21.219 -0.344 1 97.38 72 SER B CA 1
ATOM 1795 C C . SER B 1 72 ? 8.219 -21.703 0.664 1 97.38 72 SER B C 1
ATOM 1797 O O . SER B 1 72 ? 9.414 -21.75 0.359 1 97.38 72 SER B O 1
ATOM 1799 N N . LEU B 1 73 ? 7.75 -22.062 1.806 1 95.94 73 LEU B N 1
ATOM 1800 C CA . LEU B 1 73 ? 8.656 -22.516 2.859 1 95.94 73 LEU B CA 1
ATOM 1801 C C . LEU B 1 73 ? 8.672 -24.031 2.953 1 95.94 73 LEU B C 1
ATOM 1803 O O . LEU B 1 73 ? 7.742 -24.703 2.49 1 95.94 73 LEU B O 1
ATOM 1807 N N . GLU B 1 74 ? 9.766 -24.562 3.553 1 92.44 74 GLU B N 1
ATOM 1808 C CA . GLU B 1 74 ? 9.914 -26 3.787 1 92.44 74 GLU B CA 1
ATOM 1809 C C . GLU B 1 74 ? 9.047 -26.469 4.953 1 92.44 74 GLU B C 1
ATOM 1811 O O . GLU B 1 74 ? 8.422 -27.531 4.887 1 92.44 74 GLU B O 1
ATOM 1816 N N . SER B 1 75 ? 9.203 -25.766 5.938 1 85.75 75 SER B N 1
ATOM 1817 C CA . SER B 1 75 ? 8.531 -26.109 7.18 1 85.75 75 SER B CA 1
ATOM 1818 C C . SER B 1 75 ? 7.688 -24.953 7.703 1 85.75 75 SER B C 1
ATOM 1820 O O . SER B 1 75 ? 8.102 -23.797 7.633 1 85.75 75 SER B O 1
ATOM 1822 N N . GLU B 1 76 ? 6.562 -25.328 8.18 1 79 76 GLU B N 1
ATOM 1823 C CA . GLU B 1 76 ? 5.668 -24.328 8.734 1 79 76 GLU B CA 1
ATOM 1824 C C . GLU B 1 76 ? 5.754 -24.281 10.258 1 79 76 GLU B C 1
ATOM 1826 O O . GLU B 1 76 ? 4.891 -23.703 10.922 1 79 76 GLU B O 1
ATOM 1831 N N . ARG B 1 77 ? 6.891 -24.859 10.648 1 83.69 77 ARG B N 1
ATOM 1832 C CA . ARG B 1 77 ? 7.09 -24.781 12.094 1 83.69 77 ARG B CA 1
ATOM 1833 C C . ARG B 1 77 ? 7.121 -23.344 12.578 1 83.69 77 ARG B C 1
ATOM 1835 O O . ARG B 1 77 ? 7.691 -22.469 11.914 1 83.69 77 ARG B O 1
ATOM 1842 N N . ALA B 1 78 ? 6.648 -23.141 13.773 1 83.56 78 ALA B N 1
ATOM 1843 C CA . ALA B 1 78 ? 6.391 -21.812 14.32 1 83.56 78 ALA B CA 1
ATOM 1844 C C . ALA B 1 78 ? 7.68 -21 14.422 1 83.56 78 ALA B C 1
ATOM 1846 O O . ALA B 1 78 ? 7.711 -19.828 14.07 1 83.56 78 ALA B O 1
ATOM 1847 N N . ASP B 1 79 ? 8.719 -21.625 14.875 1 87 79 ASP B N 1
ATOM 1848 C CA . ASP B 1 79 ? 9.969 -20.906 15.078 1 87 79 ASP B CA 1
ATOM 1849 C C . ASP B 1 79 ? 10.562 -20.438 13.75 1 87 79 ASP B C 1
ATOM 1851 O O . ASP B 1 79 ? 11.078 -19.328 13.656 1 87 79 ASP B O 1
ATOM 1855 N N . LYS B 1 80 ? 10.508 -21.266 12.797 1 87.38 80 LYS B N 1
ATOM 1856 C CA . LYS B 1 80 ? 11.047 -20.922 11.484 1 87.38 80 LYS B CA 1
ATOM 1857 C C . LYS B 1 80 ? 10.18 -19.891 10.789 1 87.38 80 LYS B C 1
ATOM 1859 O O . LYS B 1 80 ? 10.695 -18.969 10.141 1 87.38 80 LYS B O 1
ATOM 1864 N N . LEU B 1 81 ? 8.961 -20.062 10.938 1 91.62 81 LEU B N 1
ATOM 1865 C CA . LEU B 1 81 ? 8.023 -19.094 10.406 1 91.62 81 LEU B CA 1
ATOM 1866 C C . LEU B 1 81 ? 8.258 -17.703 11.016 1 91.62 81 LEU B C 1
ATOM 1868 O O . LEU B 1 81 ? 8.312 -16.703 10.297 1 91.62 81 LEU B O 1
ATOM 1872 N N . ASP B 1 82 ? 8.438 -17.703 12.281 1 93.94 82 ASP B N 1
ATOM 1873 C CA . ASP B 1 82 ? 8.641 -16.438 12.984 1 93.94 82 ASP B CA 1
ATOM 1874 C C . ASP B 1 82 ? 9.938 -15.766 12.547 1 93.94 82 ASP B C 1
ATOM 1876 O O . ASP B 1 82 ? 9.992 -14.539 12.43 1 93.94 82 ASP B O 1
ATOM 1880 N N . THR B 1 83 ? 10.953 -16.547 12.312 1 93.5 83 THR B N 1
ATOM 1881 C CA . THR B 1 83 ? 12.227 -16.016 11.852 1 93.5 83 THR B CA 1
ATOM 1882 C C . THR B 1 83 ? 12.07 -15.344 10.484 1 93.5 83 THR B C 1
ATOM 1884 O O . THR B 1 83 ? 12.555 -14.234 10.273 1 93.5 83 THR B O 1
ATOM 1887 N N . PHE B 1 84 ? 11.375 -15.984 9.609 1 95.94 84 PHE B N 1
ATOM 1888 C CA . PHE B 1 84 ? 11.148 -15.43 8.281 1 95.94 84 PHE B CA 1
ATOM 1889 C C . PHE B 1 84 ? 10.328 -14.148 8.367 1 95.94 84 PHE B C 1
ATOM 1891 O O . PHE B 1 84 ? 10.695 -13.125 7.777 1 95.94 84 PHE B O 1
ATOM 1898 N N . LYS B 1 85 ? 9.312 -14.172 9.133 1 97.5 85 LYS B N 1
ATOM 1899 C CA . LYS B 1 85 ? 8.438 -13.016 9.297 1 97.5 85 LYS B CA 1
ATOM 1900 C C . LYS B 1 85 ? 9.203 -11.82 9.859 1 97.5 85 LYS B C 1
ATOM 1902 O O . LYS B 1 85 ? 9.031 -10.695 9.398 1 97.5 85 LYS B O 1
ATOM 1907 N N . ARG B 1 86 ? 10 -12.062 10.805 1 97.12 86 ARG B N 1
ATOM 1908 C CA . ARG B 1 86 ? 10.789 -10.992 11.414 1 97.12 86 ARG B CA 1
ATOM 1909 C C . ARG B 1 86 ? 11.734 -10.359 10.398 1 97.12 86 ARG B C 1
ATOM 1911 O O . ARG B 1 86 ? 11.883 -9.141 10.359 1 97.12 86 ARG B O 1
ATOM 1918 N N . ALA B 1 87 ? 12.375 -11.188 9.617 1 96.75 87 ALA B N 1
ATOM 1919 C CA . ALA B 1 87 ? 13.273 -10.688 8.578 1 96.75 87 ALA B CA 1
ATOM 1920 C C . ALA B 1 87 ? 12.531 -9.797 7.586 1 96.75 87 ALA B C 1
ATOM 1922 O O . ALA B 1 87 ? 13.008 -8.719 7.23 1 96.75 87 ALA B O 1
ATOM 1923 N N . MET B 1 88 ? 11.336 -10.266 7.16 1 98.06 88 MET B N 1
ATOM 1924 C CA . MET B 1 88 ? 10.539 -9.508 6.199 1 98.06 88 MET B CA 1
ATOM 1925 C C . MET B 1 88 ? 10.047 -8.203 6.812 1 98.06 88 MET B C 1
ATOM 1927 O O . MET B 1 88 ? 10.023 -7.168 6.145 1 98.06 88 MET B O 1
ATOM 1931 N N . ARG B 1 89 ? 9.719 -8.234 8.078 1 98.06 89 ARG B N 1
ATOM 1932 C CA . ARG B 1 89 ? 9.211 -7.059 8.773 1 98.06 89 ARG B CA 1
ATOM 1933 C C . ARG B 1 89 ? 10.281 -5.98 8.883 1 98.06 89 ARG B C 1
ATOM 1935 O O . ARG B 1 89 ? 9.984 -4.789 8.773 1 98.06 89 ARG B O 1
ATOM 1942 N N . ASN B 1 90 ? 11.469 -6.395 9.008 1 97.5 90 ASN B N 1
ATOM 1943 C CA . ASN B 1 90 ? 12.539 -5.461 9.352 1 97.5 90 ASN B CA 1
ATOM 1944 C C . ASN B 1 90 ? 13.297 -4.988 8.117 1 97.5 90 ASN B C 1
ATOM 1946 O O . ASN B 1 90 ? 14.039 -4.008 8.18 1 97.5 90 ASN B O 1
ATOM 1950 N N . ALA B 1 91 ? 13.172 -5.66 7.016 1 97.69 91 ALA B N 1
ATOM 1951 C CA . ALA B 1 91 ? 13.914 -5.309 5.805 1 97.69 91 ALA B CA 1
ATOM 1952 C C . ALA B 1 91 ? 13.352 -4.043 5.168 1 97.69 91 ALA B C 1
ATOM 1954 O O . ALA B 1 91 ? 12.172 -4.004 4.797 1 97.69 91 ALA B O 1
ATOM 1955 N N . PRO B 1 92 ? 14.188 -3.004 4.961 1 96.69 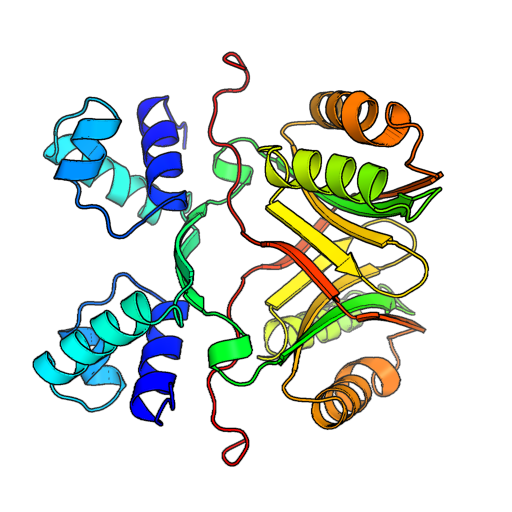92 PRO B N 1
ATOM 1956 C CA . PRO B 1 92 ? 13.688 -1.751 4.387 1 96.69 92 PRO B CA 1
ATOM 1957 C C . PRO B 1 92 ? 13.266 -1.894 2.928 1 96.69 92 PRO B C 1
ATOM 1959 O O . PRO B 1 92 ? 12.484 -1.084 2.424 1 96.69 92 PRO B O 1
ATOM 1962 N N . GLU B 1 93 ? 13.781 -2.953 2.273 1 97.88 93 GLU B N 1
ATOM 1963 C CA . GLU B 1 93 ? 13.453 -3.189 0.872 1 97.88 93 GLU B CA 1
ATOM 1964 C C . GLU B 1 93 ? 12 -3.635 0.715 1 97.88 93 GLU B C 1
ATOM 1966 O O . GLU B 1 93 ? 11.414 -3.496 -0.363 1 97.88 93 GLU B O 1
ATOM 1971 N N . ILE B 1 94 ? 11.484 -4.211 1.837 1 98.69 94 ILE B N 1
ATOM 1972 C CA . ILE B 1 94 ? 10.164 -4.82 1.774 1 98.69 94 ILE B CA 1
ATOM 1973 C C . ILE B 1 94 ? 9.094 -3.771 2.078 1 98.69 94 ILE B C 1
ATOM 1975 O O . ILE B 1 94 ? 9.188 -3.061 3.084 1 98.69 94 ILE B O 1
ATOM 1979 N N . MET B 1 95 ? 8.156 -3.721 1.16 1 98.62 95 MET B N 1
ATOM 1980 C CA . MET B 1 95 ? 6.996 -2.861 1.375 1 98.62 95 MET B CA 1
ATOM 1981 C C . MET B 1 95 ? 5.859 -3.635 2.035 1 98.62 95 MET B C 1
ATOM 1983 O O . MET B 1 95 ? 5.203 -3.129 2.947 1 98.62 95 MET B O 1
ATOM 1987 N N . GLN B 1 96 ? 5.672 -4.82 1.507 1 98.81 96 GLN B N 1
ATOM 1988 C CA . GLN B 1 96 ? 4.602 -5.684 1.995 1 98.81 96 GLN B CA 1
ATOM 1989 C C . GLN B 1 96 ? 5.047 -7.145 2.043 1 98.81 96 GLN B C 1
ATOM 1991 O O . GLN B 1 96 ? 5.793 -7.598 1.173 1 98.81 96 GLN B O 1
ATOM 1996 N N . CYS B 1 97 ? 4.574 -7.812 3.021 1 98.88 97 CYS B N 1
ATOM 1997 C CA . CYS B 1 97 ? 4.676 -9.258 3.166 1 98.88 97 CYS B CA 1
ATOM 1998 C C . CYS B 1 97 ? 3.383 -9.844 3.715 1 98.88 97 CYS B C 1
ATOM 2000 O O . CYS B 1 97 ? 3.008 -9.578 4.855 1 98.88 97 CYS B O 1
ATOM 2002 N N . LEU B 1 98 ? 2.744 -10.625 2.881 1 98.88 98 LEU B N 1
ATOM 2003 C CA . LEU B 1 98 ? 1.44 -11.188 3.215 1 98.88 98 LEU B CA 1
ATOM 2004 C C . LEU B 1 98 ? 1.511 -12.711 3.305 1 98.88 98 LEU B C 1
ATOM 2006 O O . LEU B 1 98 ? 1.93 -13.375 2.355 1 98.88 98 LEU B O 1
ATOM 2010 N N . ALA B 1 99 ? 1.158 -13.25 4.488 1 98.38 99 ALA B N 1
ATOM 2011 C CA . ALA B 1 99 ? 0.982 -14.695 4.613 1 98.38 99 ALA B CA 1
ATOM 2012 C C . ALA B 1 99 ? -0.339 -15.141 3.994 1 98.38 99 ALA B C 1
ATOM 2014 O O . ALA B 1 99 ? -1.401 -14.625 4.34 1 98.38 99 ALA B O 1
ATOM 2015 N N . VAL B 1 100 ? -0.19 -16.141 3.107 1 98.19 100 VAL B N 1
ATOM 2016 C CA . VAL B 1 100 ? -1.377 -16.438 2.314 1 98.19 100 VAL B CA 1
ATOM 2017 C C . VAL B 1 100 ? -1.635 -17.938 2.314 1 98.19 100 VAL B C 1
ATOM 2019 O O . VAL B 1 100 ? -0.763 -18.734 2.697 1 98.19 100 VAL B O 1
ATOM 2022 N N . THR B 1 101 ? -2.875 -18.25 1.906 1 96 101 THR B N 1
ATOM 2023 C CA . THR B 1 101 ? -3.215 -19.641 1.609 1 96 101 THR B CA 1
ATOM 2024 C C . THR B 1 101 ? -2.936 -19.969 0.145 1 96 101 THR B C 1
ATOM 2026 O O . THR B 1 101 ? -2.883 -19.062 -0.696 1 96 101 THR B O 1
ATOM 2029 N N . GLY B 1 102 ? -2.775 -21.219 -0.083 1 91.25 102 GLY B N 1
ATOM 2030 C CA . GLY B 1 102 ? -2.537 -21.641 -1.455 1 91.25 102 GLY B CA 1
ATOM 2031 C C . GLY B 1 102 ? -1.227 -22.391 -1.633 1 91.25 102 GLY B C 1
ATOM 2032 O O . GLY B 1 102 ? -0.759 -23.062 -0.712 1 91.25 102 GLY B O 1
ATOM 2033 N N . GLU B 1 103 ? -0.677 -22.188 -2.875 1 91.56 103 GLU B N 1
ATOM 2034 C CA . GLU B 1 103 ? 0.517 -22.953 -3.225 1 91.56 103 GLU B CA 1
ATOM 2035 C C . GLU B 1 103 ? 1.775 -22.297 -2.66 1 91.56 103 GLU B C 1
ATOM 2037 O O . GLU B 1 103 ? 2.816 -22.953 -2.541 1 91.56 103 GLU B O 1
ATOM 2042 N N . VAL B 1 104 ? 1.644 -21.047 -2.424 1 96.31 104 VAL B N 1
ATOM 2043 C CA . VAL B 1 104 ? 2.758 -20.344 -1.794 1 96.31 104 VAL B CA 1
ATOM 2044 C C . VAL B 1 104 ? 2.373 -19.922 -0.376 1 96.31 104 VAL B C 1
ATOM 2046 O O . VAL B 1 104 ? 1.191 -19.906 -0.026 1 96.31 104 VAL B O 1
ATOM 2049 N N . ASP B 1 105 ? 3.406 -19.578 0.404 1 97.25 105 ASP B N 1
ATOM 2050 C CA . ASP B 1 105 ? 3.174 -19.219 1.802 1 97.25 105 ASP B CA 1
ATOM 2051 C C . ASP B 1 105 ? 3.141 -17.703 1.992 1 97.25 105 ASP B C 1
ATOM 2053 O O . ASP B 1 105 ? 2.432 -17.203 2.865 1 97.25 105 ASP B O 1
ATOM 2057 N N . PHE B 1 106 ? 3.986 -17.047 1.137 1 98.31 106 PHE B N 1
ATOM 2058 C CA . PHE B 1 106 ? 4.07 -15.594 1.275 1 98.31 106 PHE B CA 1
ATOM 2059 C C . PHE B 1 106 ? 4.074 -14.914 -0.091 1 98.31 106 PHE B C 1
ATOM 2061 O O . PHE B 1 106 ? 4.664 -15.43 -1.042 1 98.31 106 PHE B O 1
ATOM 2068 N N . VAL B 1 107 ? 3.406 -13.758 -0.154 1 98.75 107 VAL B N 1
ATOM 2069 C CA . VAL B 1 107 ? 3.547 -12.805 -1.249 1 98.75 107 VAL B CA 1
ATOM 2070 C C . VAL B 1 107 ? 4.246 -11.547 -0.749 1 98.75 107 VAL B C 1
ATOM 2072 O O . VAL B 1 107 ? 3.742 -10.859 0.142 1 98.75 107 VAL B O 1
ATOM 2075 N N . VAL B 1 108 ? 5.406 -11.266 -1.338 1 98.88 108 VAL B N 1
ATOM 2076 C CA . VAL B 1 108 ? 6.262 -10.18 -0.868 1 98.88 108 VAL B CA 1
ATOM 2077 C C . VAL B 1 108 ? 6.406 -9.117 -1.961 1 98.88 108 VAL B C 1
ATOM 2079 O O . VAL B 1 108 ? 6.699 -9.445 -3.113 1 98.88 108 VAL B O 1
ATOM 2082 N N . THR B 1 109 ? 6.105 -7.887 -1.645 1 98.88 109 THR B N 1
ATOM 2083 C CA . THR B 1 109 ? 6.363 -6.762 -2.539 1 98.88 109 THR B CA 1
ATOM 2084 C C . THR B 1 109 ? 7.551 -5.941 -2.047 1 98.88 109 THR B C 1
ATOM 2086 O O . THR B 1 109 ? 7.609 -5.566 -0.875 1 98.88 109 THR B O 1
ATOM 2089 N N . MET B 1 110 ? 8.508 -5.676 -2.975 1 98.75 110 MET B N 1
ATOM 2090 C CA . MET B 1 110 ? 9.727 -4.992 -2.561 1 98.75 110 MET B CA 1
ATOM 2091 C C . MET B 1 110 ? 10.234 -4.07 -3.664 1 98.75 110 MET B C 1
ATOM 2093 O O . MET B 1 110 ? 9.812 -4.184 -4.816 1 98.75 110 MET B O 1
ATOM 2097 N N . THR B 1 111 ? 11.117 -3.16 -3.273 1 98.62 111 THR B N 1
ATOM 2098 C CA . THR B 1 111 ? 11.82 -2.311 -4.227 1 98.62 111 THR B CA 1
ATOM 2099 C C . THR B 1 111 ? 13.328 -2.402 -4.016 1 98.62 111 THR B C 1
ATOM 2101 O O . THR B 1 111 ? 13.797 -2.588 -2.887 1 98.62 111 THR B O 1
ATOM 2104 N N . VAL B 1 112 ? 14.031 -2.297 -5.102 1 98 112 VAL B N 1
ATOM 2105 C CA . VAL B 1 112 ? 15.492 -2.256 -5.059 1 98 112 VAL B CA 1
ATOM 2106 C C . VAL B 1 112 ? 16 -1.211 -6.047 1 98 112 VAL B C 1
ATOM 2108 O O . VAL B 1 112 ? 15.281 -0.795 -6.953 1 98 112 VAL B O 1
ATOM 2111 N N . ARG B 1 113 ? 17.234 -0.824 -5.855 1 96.75 113 ARG B N 1
ATOM 2112 C CA . ARG B 1 113 ? 17.875 0.138 -6.742 1 96.75 113 ARG B CA 1
ATOM 2113 C C . ARG B 1 113 ? 18.25 -0.505 -8.078 1 96.75 113 ARG B C 1
ATOM 2115 O O . ARG B 1 113 ? 18.141 0.133 -9.125 1 96.75 113 ARG B O 1
ATOM 2122 N N . ASP B 1 114 ? 18.734 -1.738 -8 1 96.62 114 ASP B N 1
ATOM 2123 C CA . ASP B 1 114 ? 19.203 -2.488 -9.164 1 96.62 114 ASP B CA 1
ATOM 2124 C C . ASP B 1 114 ? 19.234 -3.986 -8.867 1 96.62 114 ASP B C 1
ATOM 2126 O O . ASP B 1 114 ? 18.875 -4.418 -7.773 1 96.62 114 ASP B O 1
ATOM 2130 N N . MET B 1 115 ? 19.641 -4.707 -9.883 1 96.94 115 MET B N 1
ATOM 2131 C CA . MET B 1 115 ? 19.594 -6.16 -9.75 1 96.94 115 MET B CA 1
ATOM 2132 C C . MET B 1 115 ? 20.672 -6.66 -8.797 1 96.94 115 MET B C 1
ATOM 2134 O O . MET B 1 115 ? 20.562 -7.754 -8.242 1 96.94 115 MET B O 1
ATOM 2138 N N . ALA B 1 116 ? 21.75 -5.875 -8.633 1 97.5 116 ALA B N 1
ATOM 2139 C CA . ALA B 1 116 ? 22.781 -6.246 -7.676 1 97.5 116 ALA B CA 1
ATOM 2140 C C . ALA B 1 116 ? 22.234 -6.23 -6.25 1 97.5 116 ALA B C 1
ATOM 2142 O O . ALA B 1 116 ? 22.516 -7.141 -5.461 1 97.5 116 ALA B O 1
ATOM 2143 N N . GLU B 1 117 ? 21.531 -5.18 -5.922 1 96.75 117 GLU B N 1
ATOM 2144 C CA . GLU B 1 117 ? 20.906 -5.121 -4.605 1 96.75 117 GLU B CA 1
ATOM 2145 C C . GLU B 1 117 ? 19.906 -6.262 -4.418 1 96.75 117 GLU B C 1
ATOM 2147 O O . GLU B 1 117 ? 19.828 -6.848 -3.336 1 96.75 117 GLU B O 1
ATOM 2152 N N . TYR B 1 118 ? 19.172 -6.602 -5.496 1 97.81 118 TYR B N 1
ATOM 2153 C CA . TYR B 1 118 ? 18.234 -7.719 -5.391 1 97.81 118 TYR B CA 1
ATOM 2154 C C . TYR B 1 118 ? 18.984 -9.023 -5.129 1 97.81 118 TYR B C 1
ATOM 2156 O O . TYR B 1 118 ? 18.578 -9.812 -4.266 1 97.81 118 TYR B O 1
ATOM 2164 N N . ASP B 1 119 ? 19.938 -9.195 -5.922 1 97.19 119 ASP B N 1
ATOM 2165 C CA . ASP B 1 119 ? 20.719 -10.422 -5.766 1 97.19 119 ASP B CA 1
ATOM 2166 C C . ASP B 1 119 ? 21.234 -10.57 -4.336 1 97.19 119 ASP B C 1
ATOM 2168 O O . ASP B 1 119 ? 21.141 -11.648 -3.742 1 97.19 119 ASP B O 1
ATOM 2172 N N . ALA B 1 120 ? 21.766 -9.516 -3.773 1 97.25 120 ALA B N 1
ATOM 2173 C CA . ALA B 1 120 ? 22.266 -9.531 -2.402 1 97.25 120 ALA B CA 1
ATOM 2174 C C . ALA B 1 120 ? 21.156 -9.852 -1.413 1 97.25 120 ALA B C 1
ATOM 2176 O O . ALA B 1 120 ? 21.344 -10.641 -0.487 1 97.25 120 ALA B O 1
ATOM 2177 N N . PHE B 1 121 ? 20.047 -9.25 -1.616 1 97.62 121 PHE B N 1
ATOM 2178 C CA . PHE B 1 121 ? 18.906 -9.5 -0.75 1 97.62 121 PHE B CA 1
ATOM 2179 C C . PHE B 1 121 ? 18.484 -10.961 -0.809 1 97.62 121 PHE B C 1
ATOM 2181 O O . PHE B 1 121 ? 18.266 -11.594 0.228 1 97.62 121 PHE B O 1
ATOM 2188 N N . ALA B 1 122 ? 18.328 -11.477 -2.051 1 97.06 122 ALA B N 1
ATOM 2189 C CA . ALA B 1 122 ? 17.875 -12.852 -2.266 1 97.06 122 ALA B CA 1
ATOM 2190 C C . ALA B 1 122 ? 18.859 -13.852 -1.658 1 97.06 122 ALA B C 1
ATOM 2192 O O . ALA B 1 122 ? 18.438 -14.883 -1.121 1 97.06 122 ALA B O 1
ATOM 2193 N N . GLN B 1 123 ? 20.078 -13.555 -1.739 1 96.25 123 GLN B N 1
ATOM 2194 C CA . GLN B 1 123 ? 21.094 -14.43 -1.148 1 96.25 123 GLN B CA 1
ATOM 2195 C C . GLN B 1 123 ? 20.938 -14.5 0.368 1 96.25 123 GLN B C 1
ATOM 2197 O O . GLN B 1 123 ? 21.094 -15.562 0.965 1 96.25 123 GLN B O 1
ATOM 2202 N N . ARG B 1 124 ? 20.594 -13.414 0.934 1 95.19 124 ARG B N 1
ATOM 2203 C CA . ARG B 1 124 ? 20.5 -13.344 2.389 1 95.19 124 ARG B CA 1
ATOM 2204 C C . ARG B 1 124 ? 19.188 -13.945 2.883 1 95.19 124 ARG B C 1
ATOM 2206 O O . ARG B 1 124 ? 19.188 -14.727 3.838 1 95.19 124 ARG B O 1
ATOM 2213 N N . HIS B 1 125 ? 18.078 -13.695 2.168 1 95.75 125 HIS B N 1
ATOM 2214 C CA . HIS B 1 125 ? 16.797 -13.938 2.795 1 95.75 125 HIS B CA 1
ATOM 2215 C C . HIS B 1 125 ? 16.031 -15.055 2.09 1 95.75 125 HIS B C 1
ATOM 2217 O O . HIS B 1 125 ? 15.07 -15.594 2.633 1 95.75 125 HIS B O 1
ATOM 2223 N N . PHE B 1 126 ? 16.469 -15.406 0.896 1 95.25 126 PHE B N 1
ATOM 2224 C CA . PHE B 1 126 ? 15.781 -16.469 0.16 1 95.25 126 PHE B CA 1
ATOM 2225 C C . PHE B 1 126 ? 16.703 -17.656 -0.071 1 95.25 126 PHE B C 1
ATOM 2227 O O . PHE B 1 126 ? 16.578 -18.688 0.6 1 95.25 126 PHE B O 1
ATOM 2234 N N . TRP B 1 127 ? 17.688 -17.5 -0.864 1 90.25 127 TRP B N 1
ATOM 2235 C CA . TRP B 1 127 ? 18.609 -18.578 -1.148 1 90.25 127 TRP B CA 1
ATOM 2236 C C . TRP B 1 127 ? 19.344 -19.016 0.119 1 90.25 127 TRP B C 1
ATOM 2238 O O . TRP B 1 127 ? 19.578 -20.219 0.328 1 90.25 127 TRP B O 1
ATOM 2248 N N . GLY B 1 128 ? 19.688 -18.078 0.922 1 89.69 128 GLY B N 1
ATOM 2249 C CA . GLY B 1 128 ? 20.469 -18.359 2.117 1 89.69 128 GLY B CA 1
ATOM 2250 C C . GLY B 1 128 ? 19.609 -18.812 3.291 1 89.69 128 GLY B C 1
ATOM 2251 O O . GLY B 1 128 ? 20.141 -19.141 4.355 1 89.69 128 GLY B O 1
ATOM 2252 N N . ASP B 1 129 ? 18.406 -18.781 3.166 1 90.62 129 ASP B N 1
ATOM 2253 C CA . ASP B 1 129 ? 17.5 -19.25 4.211 1 90.62 129 ASP B CA 1
ATOM 2254 C C . ASP B 1 129 ? 17.062 -20.688 3.961 1 90.62 129 ASP B C 1
ATOM 2256 O O . ASP B 1 129 ? 16.281 -20.969 3.045 1 90.62 129 ASP B O 1
ATOM 2260 N N . PRO B 1 130 ? 17.469 -21.641 4.809 1 90.19 130 PRO B N 1
ATOM 2261 C CA . PRO B 1 130 ? 17.188 -23.062 4.578 1 90.19 130 PRO B CA 1
ATOM 2262 C C . PRO B 1 130 ? 15.688 -23.375 4.648 1 90.19 130 PRO B C 1
ATOM 2264 O O . PRO B 1 130 ? 15.258 -24.438 4.188 1 90.19 130 PRO B O 1
ATOM 2267 N N . ASN B 1 131 ? 14.969 -22.516 5.215 1 93.75 131 ASN B N 1
ATOM 2268 C CA . ASN B 1 131 ? 13.539 -22.797 5.328 1 93.75 131 ASN B CA 1
ATOM 2269 C C . ASN B 1 131 ? 12.789 -22.391 4.062 1 93.75 131 ASN B C 1
ATOM 2271 O O . ASN B 1 131 ? 11.594 -22.672 3.926 1 93.75 131 ASN B O 1
ATOM 2275 N N . VAL B 1 132 ? 13.422 -21.719 3.166 1 95.5 132 VAL B N 1
ATOM 2276 C CA . VAL B 1 132 ? 12.773 -21.344 1.908 1 95.5 132 VAL B CA 1
ATOM 2277 C C . VAL B 1 132 ? 12.898 -22.5 0.912 1 95.5 132 VAL B C 1
ATOM 2279 O O . VAL B 1 132 ? 14 -22.812 0.454 1 95.5 132 VAL B O 1
ATOM 2282 N N . LYS B 1 133 ? 11.781 -23.062 0.64 1 95.81 133 LYS B N 1
ATOM 2283 C CA . LYS B 1 133 ? 11.727 -24.188 -0.3 1 95.81 133 LYS B CA 1
ATOM 2284 C C . LYS B 1 133 ? 11.906 -23.703 -1.736 1 95.81 133 LYS B C 1
ATOM 2286 O O . LYS B 1 133 ? 12.68 -24.281 -2.5 1 95.81 133 LYS B O 1
ATOM 2291 N N . ARG B 1 134 ? 11.211 -22.734 -2.109 1 95.94 134 ARG B N 1
ATOM 2292 C CA . ARG B 1 134 ? 11.266 -22.141 -3.441 1 95.94 134 ARG B CA 1
ATOM 2293 C C . ARG B 1 134 ? 10.719 -20.719 -3.432 1 95.94 134 ARG B C 1
ATOM 2295 O O . ARG B 1 134 ? 9.977 -20.328 -2.525 1 95.94 134 ARG B O 1
ATOM 2302 N N . PHE B 1 135 ? 11.164 -20 -4.398 1 96.06 135 PHE B N 1
ATOM 2303 C CA . PHE B 1 135 ? 10.602 -18.672 -4.609 1 96.06 135 PHE B CA 1
ATOM 2304 C C . PHE B 1 135 ? 10.641 -18.297 -6.082 1 96.06 135 PHE B C 1
ATOM 2306 O O . PHE B 1 135 ? 11.461 -18.812 -6.84 1 96.06 135 PHE B O 1
ATOM 2313 N N . SER B 1 136 ? 9.703 -17.5 -6.465 1 96.81 136 SER B N 1
ATOM 2314 C CA . SER B 1 136 ? 9.617 -16.938 -7.805 1 96.81 136 SER B CA 1
ATOM 2315 C C . SER B 1 136 ? 9.539 -15.414 -7.75 1 96.81 136 SER B C 1
ATOM 2317 O O . SER B 1 136 ? 8.828 -14.852 -6.918 1 96.81 136 SER B O 1
ATOM 2319 N N . THR B 1 137 ? 10.336 -14.836 -8.609 1 97.44 137 THR B N 1
ATOM 2320 C CA . THR B 1 137 ? 10.406 -13.375 -8.633 1 97.44 137 THR B CA 1
ATOM 2321 C C . THR B 1 137 ? 9.711 -12.82 -9.867 1 97.44 137 THR B C 1
ATOM 2323 O O . THR B 1 137 ? 10.039 -13.195 -10.992 1 97.44 137 THR B O 1
ATOM 2326 N N . LEU B 1 138 ? 8.766 -11.945 -9.641 1 98.44 138 LEU B N 1
ATOM 2327 C CA . LEU B 1 138 ? 8.016 -11.281 -10.703 1 98.44 138 LEU B CA 1
ATOM 2328 C C . LEU B 1 138 ? 8.344 -9.797 -10.75 1 98.44 138 LEU B C 1
ATOM 2330 O O . LEU B 1 138 ? 8.023 -9.055 -9.82 1 98.44 138 LEU B O 1
ATOM 2334 N N . VAL B 1 139 ? 8.938 -9.406 -11.844 1 98.38 139 VAL B N 1
ATOM 2335 C CA . VAL B 1 139 ? 9.273 -7.988 -11.961 1 98.38 139 VAL B CA 1
ATOM 2336 C C . VAL B 1 139 ? 8.023 -7.188 -12.32 1 98.38 139 VAL B C 1
ATOM 2338 O O . VAL B 1 139 ? 7.289 -7.555 -13.242 1 98.38 139 VAL B O 1
ATOM 2341 N N . VAL B 1 140 ? 7.777 -6.102 -11.602 1 98.75 140 VAL B N 1
ATOM 2342 C CA . VAL B 1 140 ? 6.625 -5.246 -11.875 1 98.75 140 VAL B CA 1
ATOM 2343 C C . VAL B 1 140 ? 6.941 -4.316 -13.047 1 98.75 140 VAL B C 1
ATOM 2345 O O . VAL B 1 140 ? 7.84 -3.477 -12.961 1 98.75 140 VAL B O 1
ATOM 2348 N N . MET B 1 141 ? 6.156 -4.449 -14.047 1 97.56 141 MET B N 1
ATOM 2349 C CA . MET B 1 141 ? 6.371 -3.65 -15.25 1 97.56 141 MET B CA 1
ATOM 2350 C C . MET B 1 141 ? 5.516 -2.389 -15.219 1 97.56 141 MET B C 1
ATOM 2352 O O . MET B 1 141 ? 5.871 -1.377 -15.828 1 97.56 141 MET B O 1
ATOM 2356 N N . ASN B 1 142 ? 4.395 -2.521 -14.617 1 97.19 142 ASN B N 1
ATOM 2357 C CA . ASN B 1 142 ? 3.436 -1.425 -14.531 1 97.19 142 ASN B CA 1
ATOM 2358 C C . ASN B 1 142 ? 2.607 -1.508 -13.25 1 97.19 142 ASN B C 1
ATOM 2360 O O . ASN B 1 142 ? 2.145 -2.586 -12.875 1 97.19 142 ASN B O 1
ATOM 2364 N N . ARG B 1 143 ? 2.545 -0.338 -12.586 1 98.19 143 ARG B N 1
ATOM 2365 C CA . ARG B 1 143 ? 1.652 -0.234 -11.43 1 98.19 143 ARG B CA 1
ATOM 2366 C C . ARG B 1 143 ? 0.274 0.266 -11.852 1 98.19 143 ARG B C 1
ATOM 2368 O O . ARG B 1 143 ? -0.008 1.463 -11.773 1 98.19 143 ARG B O 1
ATOM 2375 N N . VAL B 1 144 ? -0.591 -0.632 -12.188 1 98.56 144 VAL B N 1
ATOM 2376 C CA . VAL B 1 144 ? -1.919 -0.281 -12.68 1 98.56 144 VAL B CA 1
ATOM 2377 C C . VAL B 1 144 ? -2.689 0.468 -11.594 1 98.56 144 VAL B C 1
ATOM 2379 O O . VAL B 1 144 ? -3.336 1.481 -11.867 1 98.56 144 VAL B O 1
ATOM 2382 N N . LYS B 1 145 ? -2.729 -0.015 -10.469 1 98.62 145 LYS B N 1
ATOM 2383 C CA . LYS B 1 145 ? -3.244 0.592 -9.242 1 98.62 145 LYS B CA 1
ATOM 2384 C C . LYS B 1 145 ? -2.293 0.36 -8.07 1 98.62 145 LYS B C 1
ATOM 2386 O O . LYS B 1 145 ? -1.797 -0.751 -7.879 1 98.62 145 LYS B O 1
ATOM 2391 N N . TYR B 1 146 ? -2.023 1.459 -7.406 1 98.12 146 TYR B N 1
ATOM 2392 C CA . TYR B 1 146 ? -0.974 1.461 -6.395 1 98.12 146 TYR B CA 1
ATOM 2393 C C . TYR B 1 146 ? -1.412 2.232 -5.152 1 98.12 146 TYR B C 1
ATOM 2395 O O . TYR B 1 146 ? -1.291 3.459 -5.105 1 98.12 146 TYR B O 1
ATOM 2403 N N . GLY B 1 147 ? -2.02 1.537 -4.176 1 98.12 147 GLY B N 1
ATOM 2404 C CA . GLY B 1 147 ? -2.461 2.172 -2.943 1 98.12 147 GLY B CA 1
ATOM 2405 C C . GLY B 1 147 ? -2.889 1.18 -1.88 1 98.12 147 GLY B C 1
ATOM 2406 O O . GLY B 1 147 ? -2.686 -0.027 -2.031 1 98.12 147 GLY B O 1
ATOM 2407 N N . LEU B 1 148 ? -3.402 1.717 -0.771 1 98.56 148 LEU B N 1
ATOM 2408 C CA . LEU B 1 148 ? -3.859 0.893 0.343 1 98.56 148 LEU B CA 1
ATOM 2409 C C . LEU B 1 148 ? -5.305 1.216 0.701 1 98.56 148 LEU B C 1
ATOM 2411 O O . LEU B 1 148 ? -5.824 0.726 1.706 1 98.56 148 LEU B O 1
ATOM 2415 N N . ALA B 1 149 ? -5.914 2.062 -0.142 1 98.62 149 ALA B N 1
ATOM 2416 C CA . ALA B 1 149 ? -7.27 2.504 0.185 1 98.62 149 ALA B CA 1
ATOM 2417 C C . ALA B 1 149 ? -8.25 1.334 0.158 1 98.62 149 ALA B C 1
ATOM 2419 O O . ALA B 1 149 ? -8.156 0.457 -0.703 1 98.62 149 ALA B O 1
ATOM 2420 N N . VAL B 1 150 ? -9.172 1.345 1.098 1 98.44 150 VAL B N 1
ATOM 2421 C CA . VAL B 1 150 ? -10.242 0.362 1.176 1 98.44 150 VAL B CA 1
ATOM 2422 C C . VAL B 1 150 ? -11.594 1.064 1.062 1 98.44 150 VAL B C 1
ATOM 2424 O O . VAL B 1 150 ? -11.734 2.223 1.464 1 98.44 150 VAL B O 1
ATOM 2427 N N . PRO B 1 151 ? -12.578 0.36 0.515 1 97.62 151 PRO B N 1
ATOM 2428 C CA . PRO B 1 151 ? -13.906 0.973 0.484 1 97.62 151 PRO B CA 1
ATOM 2429 C C . PRO B 1 151 ? -14.469 1.229 1.879 1 97.62 151 PRO B C 1
ATOM 2431 O O . PRO B 1 151 ? -14.289 0.407 2.781 1 97.62 151 PRO B O 1
ATOM 2434 N N . THR B 1 152 ? -15.062 2.395 2.117 1 96.06 152 THR B N 1
ATOM 2435 C CA . THR B 1 152 ? -15.625 2.732 3.42 1 96.06 152 THR B CA 1
ATOM 2436 C C . THR B 1 152 ? -17.141 2.861 3.332 1 96.06 152 THR B C 1
ATOM 2438 O O . THR B 1 152 ? -17.766 3.562 4.141 1 96.06 152 THR B O 1
ATOM 2441 N N . THR B 1 153 ? -17.797 2.26 2.383 1 83.94 153 THR B N 1
ATOM 2442 C CA . THR B 1 153 ? -19.25 2.383 2.246 1 83.94 153 THR B CA 1
ATOM 2443 C C . THR B 1 153 ? -19.953 1.314 3.068 1 83.94 153 THR B C 1
ATOM 2445 O O . THR B 1 153 ? -19.391 0.253 3.342 1 83.94 153 THR B O 1
ATOM 2448 N N . HIS B 1 154 ? -21.094 1.72 3.68 1 66.69 154 HIS B N 1
ATOM 2449 C CA . HIS B 1 154 ? -21.906 0.774 4.441 1 66.69 154 HIS B CA 1
ATOM 2450 C C . HIS B 1 154 ? -22.391 -0.367 3.557 1 66.69 154 HIS B C 1
ATOM 2452 O O . HIS B 1 154 ? -22.609 -0.178 2.359 1 66.69 154 HIS B O 1
ATOM 2458 N N . PRO B 1 155 ? -22.234 -1.713 4.016 1 56.66 155 PRO B N 1
ATOM 2459 C CA . PRO B 1 155 ? -22.781 -2.85 3.266 1 56.66 155 PRO B CA 1
ATOM 2460 C C . PRO B 1 155 ? -24.094 -2.529 2.58 1 56.66 155 PRO B C 1
ATOM 2462 O O . PRO B 1 155 ? -24.375 -3.031 1.486 1 56.66 155 PRO B O 1
ATOM 2465 N N . GLY B 1 156 ? -25.094 -1.961 3.154 1 47.62 156 GLY B N 1
ATOM 2466 C CA . GLY B 1 156 ? -26.438 -1.76 2.646 1 47.62 156 GLY B CA 1
ATOM 2467 C C . GLY B 1 156 ? -26.516 -0.729 1.536 1 47.62 156 GLY B C 1
ATOM 2468 O O . GLY B 1 156 ? -27.562 -0.546 0.92 1 47.62 156 GLY B O 1
ATOM 2469 N N . GLN B 1 157 ? -25.656 0.142 1.449 1 48.81 157 GLN B N 1
ATOM 2470 C CA . GLN B 1 157 ? -25.781 1.253 0.51 1 48.81 157 GLN B CA 1
ATOM 2471 C C . GLN B 1 157 ? -24.984 0.98 -0.765 1 48.81 157 GLN B C 1
ATOM 2473 O O . GLN B 1 157 ? -24.938 1.818 -1.669 1 48.81 157 GLN B O 1
ATOM 2478 N N . ALA B 1 158 ? -24.547 -0.082 -0.897 1 40.31 158 ALA B N 1
ATOM 2479 C CA . ALA B 1 158 ? -24.016 -0.368 -2.23 1 40.31 158 ALA B CA 1
ATOM 2480 C C . ALA B 1 158 ? -25.156 -0.652 -3.215 1 40.31 158 ALA B C 1
ATOM 2482 O O . ALA B 1 158 ? -26.109 -1.356 -2.883 1 40.31 158 ALA B O 1
#

Sequence (316 aa):
MELDDFDLQILQSLQEDNQRTSQEVAERVNLSPVSCLRRMKRLRESGAVLGDVSVVDPAAVGRDIMMVVLVSLESERADKLDTFKRAMRNAPEIMQCLAVTGEVDFVVTMTVRDMAEYDAFAQRHFWGDPNVKRFSTLVVMNRVKYGLAVPTTHPGQAMELDDFDLQILQSLQEDNQRTSQEVAERVNLSPVSCLRRMKRLRESGAVLGDVSVVDPAAVGRDIMMVVLVSLESERADKLDTFKRAMRNAPEIMQCLAVTGEVDFVVTMTVRDMAEYDAFAQRHFWGDPNVKRFSTLVVMNRVKYGLAVPTTHPGQA

InterPro domains:
  IPR000485 AsnC-type HTH domain [PF13404] (3-44)
  IPR000485 AsnC-type HTH domain [PR00033] (3-19)
  IPR000485 AsnC-type HTH domain [PR00033] (19-30)
  IPR000485 AsnC-type HTH domain [PR00033] (30-49)
  IPR000485 AsnC-type HTH domain [PS50956] (3-64)
  IPR011008 Dimeric alpha-beta barrel [SSF54909] (65-151)
  IPR011991 ArsR-like helix-turn-helix domain [cd00090] (4-47)
  IPR019887 Transcription regulator AsnC/Lrp, ligand binding domain [PF01037] (68-147)
  IPR019888 Transcription regulator AsnC-like [SM00344] (3-112)
  IPR036388 Winged helix-like DNA-binding domain superfamily [G3DSA:1.10.10.10] (4-55)
  IPR036390 Winged helix DNA-binding domain superfamily [SSF46785] (2-62)

Solvent-accessible surface area (backbone atoms only — not comparable to full-atom values): 16542 Å² total; per-residue (Å²): 131,90,76,50,72,64,53,25,49,49,50,48,46,24,42,70,38,51,77,60,48,42,57,60,48,8,70,73,65,76,48,52,40,68,59,36,42,52,48,54,50,48,39,46,74,71,47,39,33,71,44,39,24,37,40,57,34,45,62,67,50,53,29,68,37,40,34,39,35,42,32,24,58,66,54,82,47,67,72,59,43,49,51,52,45,50,52,53,52,67,36,58,46,40,22,27,30,32,32,33,45,74,91,38,41,32,46,31,35,33,45,29,61,44,69,67,57,43,50,54,48,38,44,62,67,40,76,59,27,86,49,46,62,47,71,46,78,21,46,48,77,39,72,63,28,80,58,68,55,65,63,46,66,58,84,82,74,106,129,88,76,52,72,64,54,26,49,49,50,48,47,24,40,69,39,52,77,60,48,42,58,58,48,9,68,73,65,74,49,51,39,69,58,36,42,53,48,55,51,48,38,47,74,71,47,37,33,72,43,40,24,35,41,56,35,43,62,69,48,54,29,68,37,42,34,40,36,43,31,24,57,65,55,83,47,66,71,58,43,50,53,52,47,52,51,53,53,66,36,57,45,39,22,28,31,32,32,34,45,74,93,38,41,32,46,32,34,32,44,29,63,44,69,68,56,42,51,54,48,38,44,60,67,39,76,58,26,86,49,45,63,47,71,48,77,22,48,49,77,40,71,63,26,80,57,69,54,66,63,46,65,61,84,84,74,109

Nearest PDB structures (foldseek):
  2p6s-assembly1_H  TM=9.406E-01  e=8.505E-15  Neisseria meningitidis MC58
  3i4p-assembly1_A  TM=9.327E-01  e=9.751E-14  Agrobacterium fabrum str. C58
  2pn6-assembly1_A  TM=8.800E-01  e=1.713E-12  Sulfurisphaera tokodaii
  2gqq-assembly1_A-2  TM=9.240E-01  e=1.362E-11  Escherichia coli
  4pcq-assembly2_C  TM=7.996E-01  e=1.636E-11  Mycobacterium tuberculosis H37Rv

pLDDT: mean 94.84, std 8.85, range [40.31, 98.88]

Secondary structure (DSSP, 8-state):
----HHHHHHHHHHHH-TT--HHHHHHHHT--HHHHHHHHHHHHHTTSEEEEEEEE-GGGGT--EEEEEEEEES---HHHHHHHHHHHHH-TTEEEEEEESSS-SEEEEEEESSHHHHHHHHIIIIIT-TTEEEEEEEEEEEEEEE--------GGG-/----HHHHHHHHHHHH-TT--HHHHHHHHT--HHHHHHHHHHHHHTTSEEEEEEEE-GGGGT--EEEEEEEEES---HHHHHHHHHHHHH-TTEEEEEEESSS-SEEEEEEESSHHHHHHHHIIIIIT-TTEEEEEEEEEEEEEEE--------GGG-

Radius of gyration: 20.25 Å; Cα contacts (8 Å, |Δi|>4): 587; chains: 2; bounding box: 53×54×46 Å

Organism: NCBI:txid1287738

Foldseek 3Di:
DDDDPLLLQLLVVCQVPVVDQLPRSCVVSVHDSVVSVVSVVVCVVVCVDVDRDDDDDCVVVQQPWKKKKFWAWQDPDPVLVVVLVVCLVPDPQWDDWDQDDDPTGIITIGTDNDVVRVVVVCCVRAVVRNGTPDMDMGIDPDCPDDGDDDRSDDPVPD/DDDDPLLLQLLVVCQVPVVDQLPRSCVVSVHDSVVSVVSVVCCVVVCVDVDRDDDDDCVVVQQPWKKKKFWAWQDPDPVLVVVLVVCLVPDPQWDDWDQDDDPTGIITIGTDNDVVRVVVVCCVRAVVRNGTPDMDMGIDPDCPDDGDDDRSDDPPPD